Protein AF-A0A8S3IF62-F1 (afdb_monomer)

Radius of gyration: 18.54 Å; Cα contacts (8 Å, |Δi|>4): 171; chains: 1; bounding box: 51×31×46 Å

Nearest PDB structures (foldseek):
  4d18-assembly1_D  TM=9.614E-01  e=1.055E-12  Homo sapiens
  4d0p-assembly1_A  TM=9.594E-01  e=2.013E-12  Homo sapiens
  6r7n-assembly1_D  TM=8.873E-01  e=1.123E-09  Homo sapiens
  6r6h-assembly1_D  TM=9.129E-01  e=2.244E-09  Homo sapiens
  6t46-assembly2_G  TM=5.492E-01  e=4.270E-01  Bacillus subtilis subsp. natto

Sequence (180 aa):
VAVNKGLSPKDLIDKFKSILDEIIKDPKQPQTIDSFKKILDAVVDDKIILVASRQLLTDLCTSYLNRLTSEQAKEVALYALERIAARAISFEDQVGLYRNFLADIYENEENWREAAKVLCGAPLESAQKPLSPDYKLKTYLRIARLYLEDDDPVQAEVFINRASLLQNDTRDEQLQILYR

Structure (mmCIF, N/CA/C/O backbone):
data_AF-A0A8S3IF62-F1
#
_entry.id   AF-A0A8S3IF62-F1
#
loop_
_atom_site.group_PDB
_atom_site.id
_atom_site.type_symbol
_atom_site.label_atom_id
_atom_site.label_alt_id
_atom_site.label_comp_id
_atom_site.label_asym_id
_atom_site.label_entity_id
_atom_site.label_seq_id
_atom_site.pdbx_PDB_ins_code
_atom_site.Cartn_x
_atom_site.Cartn_y
_atom_site.Cartn_z
_atom_site.occupancy
_atom_site.B_iso_or_equiv
_atom_site.auth_seq_id
_atom_site.auth_comp_id
_atom_site.auth_asym_id
_atom_site.auth_atom_id
_atom_site.pdbx_PDB_model_num
ATOM 1 N N . VAL A 1 1 ? -32.484 3.082 23.770 1.00 34.75 1 VAL A N 1
ATOM 2 C CA . VAL A 1 1 ? -31.902 3.121 22.406 1.00 34.75 1 VAL A CA 1
ATOM 3 C C . VAL A 1 1 ? -31.596 4.573 22.071 1.00 34.75 1 VAL A C 1
ATOM 5 O O . VAL A 1 1 ? -32.466 5.284 21.596 1.00 34.75 1 VAL A O 1
ATOM 8 N N . ALA A 1 2 ? -30.418 5.060 22.463 1.00 35.94 2 ALA A N 1
ATOM 9 C CA . ALA A 1 2 ? -30.050 6.470 22.324 1.00 35.94 2 ALA A CA 1
ATOM 10 C C . ALA A 1 2 ? -28.537 6.586 22.099 1.00 35.94 2 ALA A C 1
ATOM 12 O O . ALA A 1 2 ? -27.776 6.840 23.024 1.00 35.94 2 ALA A O 1
ATOM 13 N N . VAL A 1 3 ? -28.105 6.358 20.860 1.00 41.31 3 VAL A N 1
ATOM 14 C CA . VAL A 1 3 ? -26.757 6.693 20.380 1.00 41.31 3 VAL A CA 1
ATOM 15 C C . VAL A 1 3 ? -26.947 7.389 19.037 1.00 41.31 3 VAL A C 1
ATOM 17 O O . VAL A 1 3 ? -26.730 6.794 17.996 1.00 41.31 3 VAL A O 1
ATOM 20 N N . ASN A 1 4 ? -27.521 8.594 19.050 1.00 42.44 4 ASN A N 1
ATOM 21 C CA . ASN A 1 4 ? -27.584 9.467 17.870 1.00 42.44 4 ASN A CA 1
ATOM 22 C C . ASN A 1 4 ? -27.867 10.924 18.280 1.00 42.44 4 ASN A C 1
ATOM 24 O O . ASN A 1 4 ? -28.801 11.570 17.813 1.00 42.44 4 ASN A O 1
ATOM 28 N N . LYS A 1 5 ? -27.038 11.455 19.185 1.00 44.97 5 LYS A N 1
ATOM 29 C CA . LYS A 1 5 ? -26.729 12.890 19.204 1.00 44.97 5 LYS A CA 1
ATOM 30 C C . LYS A 1 5 ? -25.295 13.022 18.713 1.00 44.97 5 LYS A C 1
ATOM 32 O O . LYS A 1 5 ? -24.402 12.418 19.298 1.00 44.97 5 LYS A O 1
ATOM 37 N N . GLY A 1 6 ? -25.142 13.717 17.587 1.00 55.97 6 GLY A N 1
ATOM 38 C CA . GLY A 1 6 ? -23.924 13.796 16.790 1.00 55.97 6 GLY A CA 1
ATOM 39 C C . GLY A 1 6 ? -22.708 14.191 17.614 1.00 55.97 6 GLY A C 1
ATOM 40 O O . GLY A 1 6 ? -22.571 15.342 18.015 1.00 55.97 6 GLY A O 1
ATOM 41 N N . LEU A 1 7 ? -21.827 13.218 17.834 1.00 61.06 7 LEU A N 1
ATOM 42 C CA . LEU A 1 7 ? -20.430 13.492 18.131 1.00 61.06 7 LEU A CA 1
ATOM 43 C C . LEU A 1 7 ? -19.872 14.291 16.957 1.00 61.06 7 LEU A C 1
ATOM 45 O O . LEU A 1 7 ? -20.157 13.968 15.797 1.00 61.06 7 LEU A O 1
ATOM 49 N N . SER A 1 8 ? -19.110 15.343 17.247 1.00 80.06 8 SER A N 1
ATOM 50 C CA . SER A 1 8 ? -18.430 16.050 16.172 1.00 80.06 8 SER A CA 1
ATOM 51 C C . SER A 1 8 ? -17.465 15.079 15.471 1.00 80.06 8 SER A C 1
ATOM 53 O O . SER A 1 8 ? -17.013 14.102 16.079 1.00 80.06 8 SER A O 1
ATOM 55 N N . PRO A 1 9 ? -17.107 15.330 14.201 1.00 77.62 9 PRO A N 1
ATOM 56 C CA . PRO A 1 9 ? -16.086 14.551 13.501 1.00 77.62 9 PRO A CA 1
ATOM 57 C C . PRO A 1 9 ? -14.818 14.350 14.328 1.00 77.62 9 PRO A C 1
ATOM 59 O O . PRO A 1 9 ? -14.234 13.273 14.326 1.00 77.62 9 PRO A O 1
ATOM 62 N N . LYS A 1 10 ? -14.434 15.394 15.067 1.00 84.50 10 LYS A N 1
ATOM 63 C CA . LYS A 1 10 ? -13.265 15.405 15.932 1.00 84.50 10 LYS A CA 1
ATOM 64 C C . LYS A 1 10 ? -13.433 14.462 17.125 1.00 84.50 10 LYS A C 1
ATOM 66 O O . LYS A 1 10 ? -12.582 13.606 17.317 1.00 84.50 10 LYS A O 1
ATOM 71 N N . ASP A 1 11 ? -14.552 14.541 17.847 1.00 86.12 11 ASP A N 1
ATOM 72 C CA . ASP A 1 11 ? -14.799 13.672 19.011 1.00 86.12 11 ASP A CA 1
ATOM 73 C C . ASP A 1 11 ? -14.867 12.192 18.614 1.00 86.12 11 ASP A C 1
ATOM 75 O O . ASP A 1 11 ? -14.431 11.311 19.356 1.00 86.12 11 ASP A O 1
ATOM 79 N N . LEU A 1 12 ? -15.416 11.910 17.428 1.00 83.81 12 LEU A N 1
ATOM 80 C CA . LEU A 1 12 ? -15.441 10.564 16.873 1.00 83.81 12 LEU A CA 1
ATOM 81 C C . LEU A 1 12 ? -14.018 10.064 16.607 1.00 83.81 12 LEU A C 1
ATOM 83 O O . LEU A 1 12 ? -13.669 8.972 17.053 1.00 83.81 12 LEU A O 1
ATOM 87 N N . ILE A 1 13 ? -13.200 10.872 15.922 1.00 87.19 13 ILE A N 1
ATOM 88 C CA . ILE A 1 13 ? -11.799 10.542 15.633 1.00 87.19 13 ILE A CA 1
ATOM 89 C C . ILE A 1 13 ? -11.025 10.296 16.931 1.00 87.19 13 ILE A C 1
ATOM 91 O O . ILE A 1 13 ? -10.357 9.270 17.053 1.00 87.19 13 ILE A O 1
ATOM 95 N N . ASP A 1 14 ? -11.156 11.187 17.912 1.00 90.00 14 ASP A N 1
ATOM 96 C CA . ASP A 1 14 ? -10.454 11.094 19.195 1.00 90.00 14 ASP A CA 1
ATOM 97 C C . ASP A 1 14 ? -10.857 9.826 19.963 1.00 90.00 14 ASP A C 1
ATOM 99 O O . ASP A 1 14 ? -10.006 9.121 20.512 1.00 90.00 14 ASP A O 1
ATOM 103 N N . LYS A 1 15 ? -12.145 9.461 19.930 1.00 88.94 15 LYS A N 1
ATOM 104 C CA . LYS A 1 15 ? -12.627 8.211 20.528 1.00 88.94 15 LYS A CA 1
ATOM 105 C C . LYS A 1 15 ? -12.037 6.978 19.841 1.00 88.94 15 LYS A C 1
ATOM 107 O O . LYS A 1 15 ? -11.614 6.053 20.531 1.00 88.94 15 LYS A O 1
ATOM 112 N N . PHE A 1 16 ? -11.998 6.947 18.508 1.00 88.62 16 PHE A N 1
ATOM 113 C CA . PHE A 1 16 ? -11.385 5.835 17.771 1.00 88.62 16 PHE A CA 1
ATOM 114 C C . PHE A 1 16 ? -9.890 5.712 18.070 1.00 88.62 16 PHE A C 1
ATOM 116 O O . PHE A 1 16 ? -9.418 4.603 18.312 1.00 88.62 16 PHE A O 1
ATOM 123 N N . LYS A 1 17 ? -9.166 6.836 18.121 1.00 88.88 17 LYS A N 1
ATOM 124 C CA . LYS A 1 17 ? -7.744 6.860 18.492 1.00 88.88 17 LYS A CA 1
ATOM 125 C C . LYS A 1 17 ? -7.509 6.297 19.886 1.00 88.88 17 LYS A C 1
ATOM 127 O O . LYS A 1 17 ? -6.676 5.413 20.036 1.00 88.88 17 LYS A O 1
ATOM 132 N N . SER A 1 18 ? -8.312 6.712 20.867 1.00 91.00 18 SER A N 1
ATOM 133 C CA . SER A 1 18 ? -8.227 6.178 22.231 1.00 91.00 18 SER A CA 1
ATOM 134 C C . SER A 1 18 ? -8.410 4.657 22.275 1.00 91.00 18 SER A C 1
ATOM 136 O O . SER A 1 18 ? -7.688 3.980 23.001 1.00 91.00 18 SER A O 1
ATOM 138 N N . ILE A 1 19 ? -9.350 4.108 21.495 1.00 89.81 19 ILE A N 1
ATOM 139 C CA . ILE A 1 19 ? -9.580 2.656 21.431 1.00 89.81 19 ILE A CA 1
ATOM 140 C C . ILE A 1 19 ? -8.391 1.950 20.756 1.00 89.81 19 ILE A C 1
ATOM 142 O O . ILE A 1 19 ? -7.933 0.919 21.242 1.00 89.81 19 ILE A O 1
ATOM 146 N N . LEU A 1 20 ? -7.861 2.503 19.660 1.00 88.06 20 LEU A N 1
ATOM 147 C CA . LEU A 1 20 ? -6.684 1.955 18.973 1.00 88.06 20 LEU A CA 1
ATOM 148 C C . LEU A 1 20 ? -5.442 1.965 19.873 1.00 88.06 20 LEU A C 1
ATOM 150 O O . LEU A 1 20 ? -4.697 0.985 19.915 1.00 88.06 20 LEU A O 1
ATOM 154 N N . ASP A 1 21 ? -5.247 3.037 20.641 1.00 90.19 21 ASP A N 1
ATOM 155 C CA . ASP A 1 21 ? -4.156 3.143 21.609 1.00 90.19 21 ASP A CA 1
ATOM 156 C C . ASP A 1 21 ? -4.272 2.106 22.727 1.00 90.19 21 ASP A C 1
ATOM 158 O O . ASP A 1 21 ? -3.254 1.586 23.182 1.00 90.19 21 ASP A O 1
ATOM 162 N N . GLU A 1 22 ? -5.489 1.772 23.163 1.00 88.38 22 GLU A N 1
ATOM 163 C CA . GLU A 1 22 ? -5.718 0.691 24.122 1.00 88.38 22 GLU A CA 1
ATOM 164 C C . GLU A 1 22 ? -5.410 -0.686 23.532 1.00 88.38 22 GLU A C 1
ATOM 166 O O . GLU A 1 22 ? -4.720 -1.472 24.181 1.00 88.38 22 GLU A O 1
ATOM 171 N N . ILE A 1 23 ? -5.844 -0.956 22.297 1.00 86.44 23 ILE A N 1
ATOM 172 C CA . ILE A 1 23 ? -5.610 -2.240 21.616 1.00 86.44 23 ILE A CA 1
ATOM 173 C C . ILE A 1 23 ? -4.109 -2.522 21.459 1.00 86.44 23 ILE A C 1
ATOM 175 O O . ILE A 1 23 ? -3.660 -3.648 21.654 1.00 86.44 23 ILE A O 1
ATOM 179 N N . ILE A 1 24 ? -3.304 -1.504 21.151 1.00 86.94 24 ILE A N 1
ATOM 180 C CA . ILE A 1 24 ? -1.874 -1.695 20.848 1.00 86.94 24 ILE A CA 1
ATOM 181 C C . ILE A 1 24 ? -1.003 -1.733 22.111 1.00 86.94 24 ILE A C 1
ATOM 183 O O . ILE A 1 24 ? 0.200 -1.974 22.025 1.00 86.94 24 ILE A O 1
ATOM 187 N N . LYS A 1 25 ? -1.568 -1.541 23.310 1.00 86.00 25 LYS A N 1
ATOM 188 C CA . LYS A 1 25 ? -0.808 -1.766 24.554 1.00 86.00 25 LYS A CA 1
ATOM 189 C C . LYS A 1 25 ? -0.356 -3.218 24.697 1.00 86.00 25 LYS A C 1
ATOM 191 O O . LYS A 1 25 ? 0.687 -3.453 25.300 1.00 86.00 25 LYS A O 1
ATOM 196 N N . ASP A 1 26 ? -1.102 -4.165 24.130 1.00 81.12 26 ASP A N 1
ATOM 197 C CA . ASP A 1 26 ? -0.741 -5.582 24.135 1.00 81.12 26 ASP A CA 1
ATOM 198 C C . ASP A 1 26 ? -1.018 -6.242 22.766 1.00 81.12 26 ASP A C 1
ATOM 200 O O . ASP A 1 26 ? -1.989 -6.981 22.587 1.00 81.12 26 ASP A O 1
ATOM 204 N N . PRO A 1 27 ? -0.160 -5.984 21.761 1.00 73.69 27 PRO A N 1
ATOM 205 C CA . PRO A 1 27 ? -0.401 -6.396 20.378 1.00 73.69 27 PRO A CA 1
ATOM 206 C C . PRO A 1 27 ? -0.293 -7.914 20.168 1.00 73.69 27 PRO A C 1
ATOM 208 O O . PRO A 1 27 ? -0.700 -8.418 19.122 1.00 73.69 27 PRO A O 1
ATOM 211 N N . LYS A 1 28 ? 0.228 -8.663 21.151 1.00 74.12 28 LYS A N 1
ATOM 212 C CA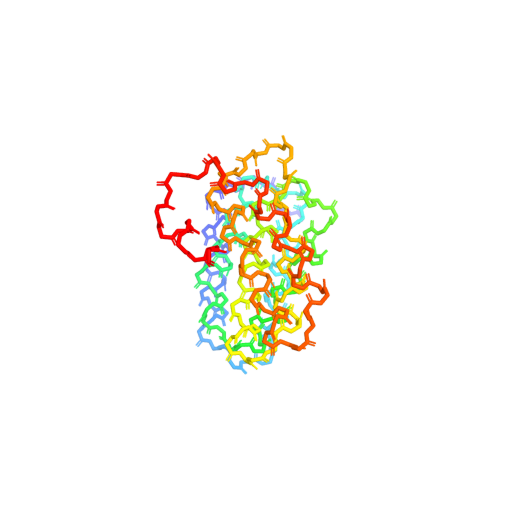 . LYS A 1 28 ? 0.373 -10.127 21.089 1.00 74.12 28 LYS A CA 1
ATOM 213 C C . LYS A 1 28 ? -0.900 -10.873 21.485 1.00 74.12 28 LYS A C 1
ATOM 215 O O . LYS A 1 28 ? -0.945 -12.097 21.375 1.00 74.12 28 LYS A O 1
ATOM 220 N N . GLN A 1 29 ? -1.925 -10.160 21.945 1.00 79.06 29 GLN A N 1
ATOM 221 C CA . GLN A 1 29 ? -3.206 -10.769 22.260 1.00 79.06 29 GLN A CA 1
ATOM 222 C C . GLN A 1 29 ? -3.884 -11.319 20.990 1.00 79.06 29 GLN A C 1
ATOM 224 O O . GLN A 1 29 ? -3.946 -10.611 19.982 1.00 79.06 29 GLN A O 1
ATOM 229 N N . PRO A 1 30 ? -4.449 -12.543 21.023 1.00 73.88 30 PRO A N 1
ATOM 230 C CA . PRO A 1 30 ? -5.136 -13.132 19.869 1.00 73.88 30 PRO A CA 1
ATOM 231 C C . PRO A 1 30 ? -6.268 -12.250 19.318 1.00 73.88 30 PRO A C 1
ATOM 233 O O . PRO A 1 30 ? -6.475 -12.168 18.112 1.00 73.88 30 PRO A O 1
ATOM 236 N N . GLN A 1 31 ? -6.967 -11.531 20.199 1.00 84.12 31 GLN A N 1
ATOM 237 C CA . GLN A 1 31 ? -8.087 -10.649 19.863 1.00 84.12 31 GLN A CA 1
ATOM 238 C C . GLN A 1 31 ? -7.691 -9.317 19.209 1.00 84.12 31 GLN A C 1
ATOM 240 O O . GLN A 1 31 ? -8.576 -8.550 18.817 1.00 84.12 31 GLN A O 1
ATOM 245 N N . THR A 1 32 ? -6.395 -8.999 19.119 1.00 86.81 32 THR A N 1
ATOM 246 C CA . THR A 1 32 ? -5.923 -7.719 18.572 1.00 86.81 32 THR A CA 1
ATOM 247 C C . THR A 1 32 ? -6.411 -7.541 17.139 1.00 86.81 32 THR A C 1
ATOM 249 O O . THR A 1 32 ? -7.060 -6.542 16.835 1.00 86.81 32 THR A O 1
ATOM 252 N N . ILE A 1 33 ? -6.199 -8.543 16.281 1.00 90.56 33 ILE A N 1
ATOM 253 C CA . ILE A 1 33 ? -6.589 -8.492 14.865 1.00 90.56 33 ILE A CA 1
ATOM 254 C C . ILE A 1 33 ? -8.108 -8.337 14.724 1.00 90.56 33 ILE A C 1
ATOM 256 O O . ILE A 1 33 ? -8.573 -7.456 14.003 1.00 90.56 33 ILE A O 1
ATOM 260 N N . ASP A 1 34 ? -8.890 -9.123 15.467 1.00 91.38 34 ASP A N 1
ATOM 261 C CA . ASP A 1 34 ? -10.355 -9.026 15.460 1.00 91.38 34 ASP A CA 1
ATOM 262 C C . ASP A 1 34 ? -10.850 -7.643 15.894 1.00 91.38 34 ASP A C 1
ATOM 264 O O . ASP A 1 34 ? -11.852 -7.138 15.382 1.00 91.38 34 ASP A O 1
ATOM 268 N N . SER A 1 35 ? -10.147 -7.007 16.831 1.00 91.19 35 SER A N 1
ATOM 269 C CA . SER A 1 35 ? -10.471 -5.656 17.292 1.00 91.19 35 SER A CA 1
ATOM 270 C C . SER A 1 35 ? -10.188 -4.617 16.205 1.00 91.19 35 SER A C 1
ATOM 272 O O . SER A 1 35 ? -11.031 -3.754 15.957 1.00 91.19 35 SER A O 1
ATOM 274 N N . PHE A 1 36 ? -9.066 -4.743 15.488 1.00 92.19 36 PHE A N 1
ATOM 275 C CA . PHE A 1 36 ? -8.776 -3.918 14.311 1.00 92.19 36 PHE A CA 1
ATOM 276 C C . PHE A 1 36 ? -9.814 -4.108 13.201 1.00 92.19 36 PHE A C 1
ATOM 278 O O . PHE A 1 36 ? -10.300 -3.118 12.654 1.00 92.19 36 PHE A O 1
ATOM 285 N N . LYS A 1 37 ? -10.209 -5.352 12.901 1.00 93.56 37 LYS A N 1
ATOM 286 C CA . LYS A 1 37 ? -11.242 -5.652 11.895 1.00 93.56 37 LYS A CA 1
ATOM 287 C C . LYS A 1 37 ? -12.585 -5.011 12.250 1.00 93.56 37 LYS A C 1
ATOM 289 O O . LYS A 1 37 ? -13.170 -4.324 11.418 1.00 93.56 37 LYS A O 1
ATOM 294 N N . LYS A 1 38 ? -13.021 -5.118 13.512 1.00 92.62 38 LYS A N 1
ATOM 295 C CA . LYS A 1 38 ? -14.242 -4.447 14.004 1.00 92.62 38 LYS A CA 1
ATOM 296 C C . LYS A 1 38 ? -14.167 -2.925 13.883 1.00 92.62 38 LYS A C 1
ATOM 298 O O . LYS A 1 38 ? -15.170 -2.287 13.569 1.00 92.62 38 LYS A O 1
ATOM 303 N N . ILE A 1 39 ? -12.998 -2.336 14.140 1.00 91.31 39 ILE A N 1
ATOM 304 C CA . ILE A 1 39 ? -12.793 -0.895 13.953 1.00 91.31 39 ILE A CA 1
ATOM 305 C C . ILE A 1 39 ? -12.888 -0.536 12.476 1.00 91.31 39 ILE A C 1
ATOM 307 O O . ILE A 1 39 ? -13.592 0.413 12.148 1.00 91.31 39 ILE A O 1
ATOM 311 N N . LEU A 1 40 ? -12.243 -1.295 11.590 1.00 93.38 40 LEU A N 1
ATOM 312 C CA . LEU A 1 40 ? -12.333 -1.078 10.148 1.00 93.38 40 LEU A CA 1
ATOM 313 C C . LEU A 1 40 ? -13.784 -1.138 9.667 1.00 93.38 40 LEU A C 1
ATOM 315 O O . LEU A 1 40 ? -14.210 -0.228 8.961 1.00 93.38 40 LEU A O 1
ATOM 319 N N . ASP A 1 41 ? -14.563 -2.123 10.120 1.00 93.06 41 ASP A N 1
ATOM 320 C CA . ASP A 1 41 ? -15.991 -2.231 9.802 1.00 93.06 41 ASP A CA 1
ATOM 321 C C . ASP A 1 41 ? -16.792 -1.011 10.248 1.00 93.06 41 ASP A C 1
ATOM 323 O O . ASP A 1 41 ? -17.639 -0.526 9.500 1.00 93.06 41 ASP A O 1
ATOM 327 N N . ALA A 1 42 ? -16.506 -0.494 11.444 1.00 91.12 42 ALA A N 1
ATOM 328 C CA . ALA A 1 42 ? -17.139 0.720 11.933 1.00 91.12 42 ALA A CA 1
ATOM 329 C C . ALA A 1 42 ? -16.716 1.948 11.112 1.00 91.12 42 ALA A C 1
ATOM 331 O O . ALA A 1 42 ? -17.569 2.759 10.772 1.00 91.12 42 ALA A O 1
ATOM 332 N N . VAL A 1 43 ? -15.426 2.073 10.775 1.00 89.81 43 VAL A N 1
ATOM 333 C CA . VAL A 1 43 ? -14.848 3.205 10.029 1.00 89.81 43 VAL A CA 1
ATOM 334 C C . VAL A 1 43 ? -15.383 3.294 8.600 1.00 89.81 43 VAL A C 1
ATOM 336 O O . VAL A 1 43 ? -15.561 4.401 8.097 1.00 89.81 43 VAL A O 1
ATOM 339 N N . VAL A 1 44 ? -15.648 2.159 7.946 1.00 88.69 44 VAL A N 1
ATOM 340 C CA . VAL A 1 44 ? -16.192 2.142 6.578 1.00 88.69 44 VAL A CA 1
ATOM 341 C C . VAL A 1 44 ? -17.723 2.191 6.518 1.00 88.69 44 VAL A C 1
ATOM 343 O O . VAL A 1 44 ? -18.270 2.290 5.420 1.00 88.69 44 VAL A O 1
ATOM 346 N N . ASP A 1 45 ? -18.422 2.123 7.658 1.00 88.75 45 ASP A N 1
ATOM 347 C CA . ASP A 1 45 ? -19.885 2.231 7.712 1.00 88.75 45 ASP A CA 1
ATOM 348 C C . ASP A 1 45 ? -20.327 3.611 7.191 1.00 88.75 45 ASP A C 1
ATOM 350 O O . ASP A 1 45 ? -19.816 4.655 7.602 1.00 88.75 45 ASP A O 1
ATOM 354 N N . ASP A 1 46 ? -21.312 3.623 6.290 1.00 81.38 46 ASP A N 1
ATOM 355 C CA . ASP A 1 46 ? -21.824 4.835 5.638 1.00 81.38 46 ASP A CA 1
ATOM 356 C C . ASP A 1 46 ? -22.431 5.859 6.615 1.00 81.38 46 ASP A C 1
ATOM 358 O O . ASP A 1 46 ? -22.636 7.020 6.253 1.00 81.38 46 ASP A O 1
ATOM 362 N N . LYS A 1 47 ? -22.696 5.463 7.867 1.00 84.88 47 LYS A N 1
ATOM 363 C CA . LYS A 1 47 ? -23.100 6.373 8.950 1.00 84.88 47 LYS A CA 1
ATOM 364 C C . LYS A 1 47 ? -21.974 7.311 9.379 1.00 84.88 47 LYS A C 1
ATOM 366 O O . LYS A 1 47 ? -22.263 8.365 9.949 1.00 84.88 47 LYS A O 1
ATOM 371 N N . ILE A 1 48 ? -20.711 6.945 9.157 1.00 86.06 48 ILE A N 1
ATOM 372 C CA . ILE A 1 48 ? -19.575 7.815 9.454 1.00 86.06 48 ILE A CA 1
ATOM 373 C C . ILE A 1 48 ? -19.338 8.749 8.272 1.00 86.06 48 ILE A C 1
ATOM 375 O O . ILE A 1 48 ? -19.257 8.348 7.111 1.00 86.06 48 ILE A O 1
ATOM 379 N N . ILE A 1 49 ? -19.193 10.040 8.571 1.00 89.69 49 ILE A N 1
ATOM 380 C CA . ILE A 1 49 ? -18.897 11.030 7.541 1.00 89.69 49 ILE A CA 1
ATOM 381 C C . ILE A 1 49 ? -17.560 10.726 6.844 1.00 89.69 49 ILE A C 1
ATOM 383 O O . ILE A 1 49 ? -16.568 10.327 7.464 1.00 89.69 49 ILE A O 1
ATOM 387 N N . LEU A 1 50 ? -17.514 10.963 5.534 1.00 90.25 50 LEU A N 1
ATOM 388 C CA . LEU A 1 50 ? -16.387 10.557 4.692 1.00 90.25 50 LEU A CA 1
ATOM 389 C C . LEU A 1 50 ? -15.047 11.157 5.143 1.00 90.25 50 LEU A C 1
ATOM 391 O O . LEU A 1 50 ? -14.031 10.470 5.128 1.00 90.25 50 LEU A O 1
ATOM 395 N N . VAL A 1 51 ? -15.042 12.419 5.581 1.00 90.94 51 VAL A N 1
ATOM 396 C CA . VAL A 1 51 ? -13.819 13.106 6.030 1.00 90.94 51 VAL A CA 1
ATOM 397 C C . VAL A 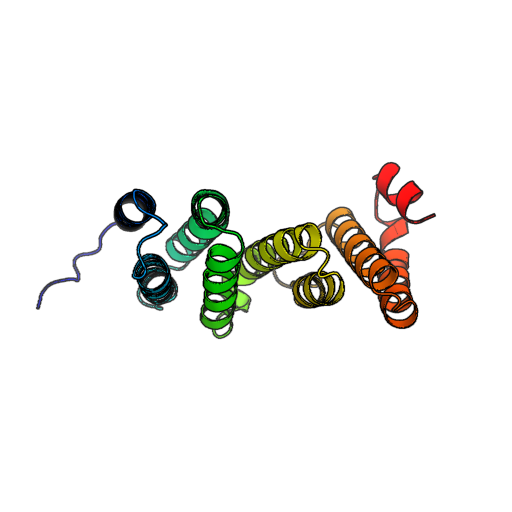1 51 ? -13.206 12.415 7.250 1.00 90.94 51 VAL A C 1
ATOM 399 O O . VAL A 1 51 ? -12.002 12.170 7.265 1.00 90.94 51 VAL A O 1
ATOM 402 N N . ALA A 1 52 ? -14.024 12.044 8.241 1.00 90.94 52 ALA A N 1
ATOM 403 C CA . ALA A 1 52 ? -13.538 11.320 9.414 1.00 90.94 52 ALA A CA 1
ATOM 404 C C . ALA A 1 52 ? -13.067 9.909 9.040 1.00 90.94 52 ALA A C 1
ATOM 406 O O . ALA A 1 52 ? -12.008 9.483 9.488 1.00 90.94 52 ALA A O 1
ATOM 407 N N . SER A 1 53 ? -13.807 9.225 8.162 1.00 93.38 53 SER A N 1
ATOM 408 C CA . SER A 1 53 ? -13.447 7.886 7.677 1.00 93.38 53 SER A CA 1
ATOM 409 C C . SER A 1 53 ? -12.077 7.884 6.992 1.00 93.38 53 SER A C 1
ATOM 411 O O . SER A 1 53 ? -11.217 7.071 7.319 1.00 93.38 53 SER A O 1
ATOM 413 N N . ARG A 1 54 ? -11.833 8.845 6.087 1.00 94.75 54 ARG A N 1
ATOM 414 C CA . ARG A 1 54 ? -10.543 9.010 5.400 1.00 94.75 54 ARG A CA 1
ATOM 415 C C . ARG A 1 54 ? -9.401 9.259 6.383 1.00 94.75 54 ARG A C 1
ATOM 417 O O . ARG A 1 54 ? -8.371 8.604 6.268 1.00 94.75 54 ARG A O 1
ATOM 424 N N . GLN A 1 55 ? -9.589 10.162 7.351 1.00 94.25 55 GLN A N 1
ATOM 425 C CA . GLN A 1 55 ? -8.566 10.446 8.363 1.00 94.25 55 GLN A CA 1
ATOM 426 C C . GLN A 1 55 ? -8.252 9.207 9.206 1.00 94.25 55 GLN A C 1
ATOM 428 O O . GLN A 1 55 ? -7.086 8.881 9.399 1.00 94.25 55 GLN A O 1
ATOM 433 N N . LEU A 1 56 ? -9.279 8.489 9.665 1.00 94.06 56 LEU A N 1
ATOM 434 C CA . LEU A 1 56 ? -9.111 7.295 10.490 1.00 94.06 56 LEU A CA 1
ATOM 435 C C . LEU A 1 56 ? -8.406 6.165 9.742 1.00 94.06 56 LEU A C 1
ATOM 437 O O . LEU A 1 56 ? -7.503 5.551 10.299 1.00 94.06 56 LEU A O 1
ATOM 441 N N . LEU A 1 57 ? -8.763 5.920 8.480 1.00 95.69 57 LEU A N 1
ATOM 442 C CA . LEU A 1 57 ? -8.082 4.929 7.644 1.00 95.69 57 LEU A CA 1
ATOM 443 C C . LEU A 1 57 ? -6.611 5.293 7.407 1.00 95.69 57 LEU A C 1
ATOM 445 O O . LEU A 1 57 ? -5.757 4.407 7.453 1.00 95.69 57 LEU A O 1
ATOM 449 N N . THR A 1 58 ? -6.313 6.576 7.180 1.00 96.25 58 THR A N 1
ATOM 450 C CA . THR A 1 58 ? -4.936 7.070 7.041 1.00 96.25 58 THR A CA 1
ATOM 451 C C . THR A 1 58 ? -4.143 6.897 8.337 1.00 96.25 58 THR A C 1
ATOM 453 O O . THR A 1 58 ? -3.019 6.391 8.308 1.00 96.25 58 THR A O 1
ATOM 456 N N . ASP A 1 59 ? -4.724 7.271 9.478 1.00 94.00 59 ASP A N 1
ATOM 457 C CA . ASP A 1 59 ? -4.076 7.152 10.786 1.00 94.00 59 ASP A CA 1
ATOM 458 C C . ASP A 1 59 ? -3.835 5.677 11.141 1.00 94.00 59 ASP A C 1
ATOM 460 O O . ASP A 1 59 ? -2.738 5.327 11.573 1.00 94.00 59 ASP A O 1
ATOM 464 N N . LEU A 1 60 ? -4.815 4.799 10.879 1.00 94.75 60 LEU A N 1
ATOM 465 C CA . LEU A 1 60 ? -4.700 3.345 11.046 1.00 94.75 60 LEU A CA 1
ATOM 466 C C . LEU A 1 60 ? -3.479 2.805 10.302 1.00 94.75 60 LEU A C 1
ATOM 468 O O . LEU A 1 60 ? -2.619 2.174 10.917 1.00 94.75 60 LEU A O 1
ATOM 472 N N . CYS A 1 61 ? -3.350 3.122 9.014 1.00 96.25 61 CYS A N 1
ATOM 473 C CA . CYS A 1 61 ? -2.237 2.637 8.206 1.00 96.25 61 CYS A CA 1
ATOM 474 C C . CYS A 1 61 ? -0.881 3.197 8.661 1.00 96.25 61 CYS A C 1
ATOM 476 O O . CYS A 1 61 ? 0.079 2.448 8.816 1.00 96.25 61 CYS A O 1
ATOM 478 N N . THR A 1 62 ? -0.788 4.511 8.873 1.00 94.38 62 THR A N 1
ATOM 479 C CA . THR A 1 62 ? 0.504 5.189 9.090 1.00 94.38 62 THR A CA 1
ATOM 480 C C . THR A 1 62 ? 1.020 5.070 10.522 1.00 94.38 62 THR A C 1
ATOM 482 O O . THR A 1 62 ? 2.224 4.922 10.734 1.00 94.38 62 THR A O 1
ATOM 485 N N . SER A 1 63 ? 0.122 5.123 11.508 1.00 92.19 63 SER A N 1
ATOM 486 C CA . SER A 1 63 ? 0.480 5.274 12.925 1.00 92.19 63 SER A CA 1
ATOM 487 C C . SER A 1 63 ? 0.319 3.986 13.730 1.00 92.19 63 SER A C 1
ATOM 489 O O . SER A 1 63 ? 0.943 3.835 14.782 1.00 92.19 63 SER A O 1
ATOM 491 N N . TYR A 1 64 ? -0.512 3.054 13.256 1.00 92.94 64 TYR A N 1
ATOM 492 C CA . TYR A 1 64 ? -0.909 1.891 14.044 1.00 92.94 64 TYR A CA 1
ATOM 493 C C . TYR A 1 64 ? -0.433 0.562 13.451 1.00 92.94 64 TYR A C 1
ATOM 495 O O . TYR A 1 64 ? 0.101 -0.253 14.202 1.00 92.94 64 TYR A O 1
ATOM 503 N N . LEU A 1 65 ? -0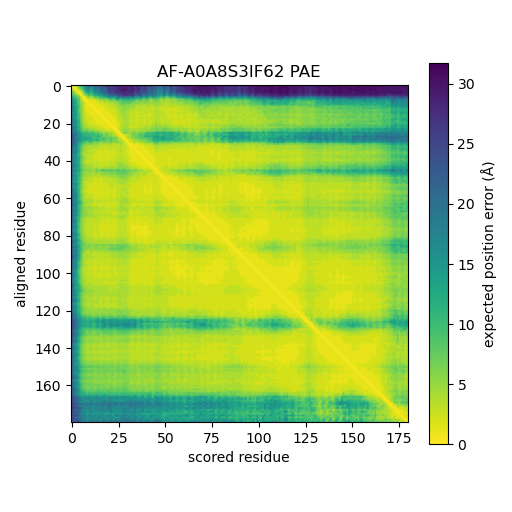.520 0.351 12.132 1.00 93.50 65 LEU A N 1
ATOM 504 C CA . LEU A 1 65 ? -0.067 -0.914 11.526 1.00 93.50 65 LEU A CA 1
ATOM 505 C C . LEU A 1 65 ? 1.436 -1.168 11.695 1.00 93.50 65 LEU A C 1
ATOM 507 O O . LEU A 1 65 ? 1.828 -2.300 11.952 1.00 93.50 65 LEU A O 1
ATOM 511 N N . ASN A 1 66 ? 2.266 -0.119 11.664 1.00 90.75 66 ASN A N 1
ATOM 512 C CA . ASN A 1 66 ? 3.712 -0.212 11.921 1.00 90.75 66 ASN A CA 1
ATOM 513 C C . ASN A 1 66 ? 4.071 -0.701 13.339 1.00 90.75 66 ASN A C 1
ATOM 515 O O . ASN A 1 66 ? 5.230 -0.998 13.617 1.00 90.75 66 ASN A O 1
ATOM 519 N N . ARG A 1 67 ? 3.100 -0.744 14.261 1.00 91.19 67 ARG A N 1
ATOM 520 C CA . ARG A 1 67 ? 3.283 -1.221 15.642 1.00 91.19 67 ARG A CA 1
ATOM 521 C C . ARG A 1 67 ? 2.900 -2.696 15.809 1.00 91.19 67 ARG A C 1
ATOM 523 O O . ARG A 1 67 ? 3.059 -3.236 16.903 1.00 91.19 67 ARG A O 1
ATOM 530 N N . LEU A 1 68 ? 2.368 -3.324 14.761 1.00 91.12 68 LEU A N 1
ATOM 531 C CA . LEU A 1 68 ? 2.036 -4.745 14.713 1.00 91.12 68 LEU A CA 1
ATOM 532 C C . LEU A 1 68 ? 3.198 -5.543 14.107 1.00 91.12 68 LEU A C 1
ATOM 534 O O . LEU A 1 68 ? 4.116 -4.983 13.512 1.00 91.12 68 LEU A O 1
ATOM 538 N N . THR A 1 69 ? 3.158 -6.866 14.249 1.00 92.75 69 THR A N 1
ATOM 539 C CA . THR A 1 69 ? 4.060 -7.744 13.483 1.00 92.75 69 THR A CA 1
ATOM 540 C C . THR A 1 69 ? 3.709 -7.709 11.991 1.00 92.75 69 THR A C 1
ATOM 542 O O . THR A 1 69 ? 2.558 -7.441 11.646 1.00 92.75 69 THR A O 1
ATOM 545 N N . SER A 1 70 ? 4.661 -8.018 11.101 1.00 93.44 70 SER A N 1
ATOM 546 C CA . SER A 1 70 ? 4.431 -8.020 9.643 1.00 93.44 70 SER A CA 1
ATOM 547 C C . SER A 1 70 ? 3.232 -8.878 9.224 1.00 93.44 70 SER A C 1
ATOM 549 O O . SER A 1 70 ? 2.447 -8.471 8.372 1.00 93.44 70 SER A O 1
ATOM 551 N N . GLU A 1 71 ? 3.042 -10.039 9.858 1.00 93.12 71 GLU A N 1
ATOM 552 C CA . GLU A 1 71 ? 1.910 -10.937 9.603 1.00 93.12 71 GLU A CA 1
ATOM 553 C C . GLU A 1 71 ? 0.569 -10.291 9.983 1.00 93.12 71 GLU A C 1
ATOM 555 O O . GLU A 1 71 ? -0.330 -10.181 9.148 1.00 93.12 71 GLU A O 1
ATOM 560 N N . GLN A 1 72 ? 0.465 -9.767 11.207 1.00 93.56 72 GLN A N 1
ATOM 561 C CA . GLN A 1 72 ? -0.737 -9.077 11.685 1.00 93.56 72 GLN A CA 1
ATOM 562 C C . GLN A 1 72 ? -1.041 -7.820 10.860 1.00 93.56 72 GLN A C 1
ATOM 564 O O . GLN A 1 72 ? -2.193 -7.558 10.516 1.00 93.56 72 GLN A O 1
ATOM 569 N N . ALA A 1 73 ? -0.012 -7.033 10.539 1.00 95.50 73 ALA A N 1
ATOM 570 C CA . ALA A 1 73 ? -0.148 -5.808 9.765 1.00 95.50 73 ALA A CA 1
ATOM 571 C C . ALA A 1 73 ? -0.663 -6.097 8.349 1.00 95.50 73 ALA A C 1
ATOM 573 O O . ALA A 1 73 ? -1.572 -5.403 7.885 1.00 95.5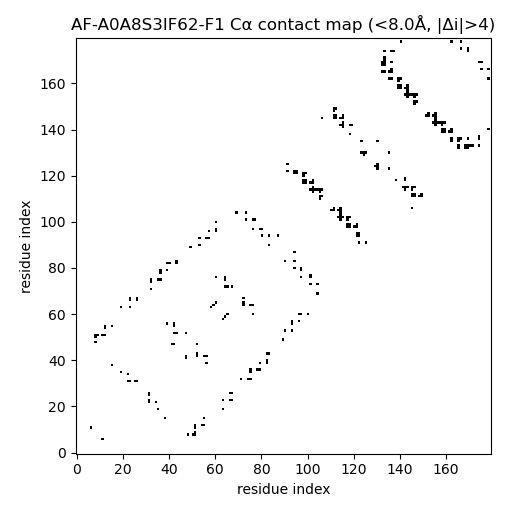0 73 ALA A O 1
ATOM 574 N N . LYS A 1 74 ? -0.147 -7.149 7.692 1.00 96.62 74 LYS A N 1
ATOM 575 C CA . LYS A 1 74 ? -0.662 -7.623 6.399 1.00 96.62 74 LYS A CA 1
ATOM 576 C C . LYS A 1 74 ? -2.121 -8.037 6.491 1.00 96.62 74 LYS A C 1
ATOM 578 O O . LYS A 1 74 ? -2.918 -7.591 5.672 1.00 96.62 74 LYS A O 1
ATOM 583 N N . GLU A 1 75 ? -2.482 -8.848 7.484 1.00 96.31 75 GLU A N 1
ATOM 584 C CA . GLU A 1 75 ? -3.856 -9.335 7.631 1.00 96.31 75 GLU A CA 1
ATOM 585 C C . GLU A 1 75 ? -4.854 -8.179 7.805 1.00 96.31 75 GLU A C 1
ATOM 587 O O . GLU A 1 75 ? -5.884 -8.127 7.128 1.00 96.31 75 GLU A O 1
ATOM 592 N N . VAL A 1 76 ? -4.527 -7.205 8.661 1.00 96.19 76 VAL A N 1
ATOM 593 C CA . VAL A 1 76 ? -5.375 -6.024 8.875 1.00 96.19 76 VAL A CA 1
ATOM 594 C C . VAL A 1 76 ? -5.432 -5.141 7.623 1.00 96.19 76 VAL A C 1
ATOM 596 O O . VAL A 1 76 ? -6.509 -4.656 7.271 1.00 96.19 76 VAL A O 1
ATOM 599 N N . ALA A 1 77 ? -4.311 -4.938 6.925 1.00 97.38 77 ALA A N 1
ATOM 600 C CA . ALA A 1 77 ? -4.272 -4.118 5.715 1.00 97.38 77 ALA A CA 1
ATOM 601 C C . ALA A 1 77 ? -5.041 -4.745 4.539 1.00 97.38 77 ALA A C 1
ATOM 603 O O . ALA A 1 77 ? -5.748 -4.033 3.824 1.00 97.38 77 ALA A O 1
ATOM 604 N N . LEU A 1 78 ? -4.947 -6.066 4.357 1.00 97.25 78 LEU A N 1
ATOM 605 C CA . LEU A 1 78 ? -5.732 -6.801 3.361 1.00 97.25 78 LEU A CA 1
ATOM 606 C C . LEU A 1 78 ? -7.228 -6.695 3.665 1.00 97.25 78 LEU A C 1
ATOM 608 O O . LEU A 1 78 ? -8.003 -6.327 2.782 1.00 97.25 78 LEU A O 1
ATOM 612 N N . TYR A 1 79 ? -7.619 -6.898 4.928 1.00 97.25 79 TYR A N 1
ATOM 613 C CA . TYR A 1 79 ? -9.008 -6.718 5.349 1.00 97.25 79 TYR A CA 1
ATOM 614 C C . TYR A 1 79 ? -9.501 -5.288 5.085 1.00 97.25 79 TYR A C 1
ATOM 616 O O . TYR A 1 79 ? -10.593 -5.090 4.559 1.00 97.25 79 TYR A O 1
ATOM 624 N N . ALA A 1 80 ? -8.690 -4.268 5.381 1.00 96.69 80 ALA A N 1
ATOM 625 C CA . ALA A 1 80 ? -9.047 -2.883 5.086 1.00 96.69 80 ALA A CA 1
ATOM 626 C C . ALA A 1 80 ? -9.324 -2.665 3.589 1.00 96.69 80 ALA A C 1
ATOM 628 O O . ALA A 1 80 ? -10.335 -2.051 3.243 1.00 96.69 80 ALA A O 1
ATOM 629 N N . LEU A 1 81 ? -8.481 -3.200 2.697 1.00 96.75 81 LEU A N 1
ATOM 630 C CA . LEU A 1 81 ? -8.699 -3.112 1.249 1.00 96.75 81 LEU A CA 1
ATOM 631 C C . LEU A 1 81 ? -10.004 -3.790 0.812 1.00 96.75 81 LEU A C 1
ATOM 633 O O . LEU A 1 81 ? -10.731 -3.220 -0.004 1.00 96.75 81 LEU A O 1
ATOM 637 N N . GLU A 1 82 ? -10.338 -4.953 1.376 1.00 95.94 82 GLU A N 1
ATOM 638 C CA . GLU A 1 82 ? -11.611 -5.640 1.112 1.00 95.94 82 GLU A CA 1
ATOM 639 C C . GLU A 1 82 ? -12.816 -4.796 1.541 1.00 95.94 82 GLU A C 1
ATOM 641 O O . GLU A 1 82 ? -13.788 -4.657 0.795 1.00 95.94 82 GLU A O 1
ATOM 646 N N . ARG A 1 83 ? -12.748 -4.182 2.727 1.00 94.25 83 ARG A N 1
ATOM 647 C CA . ARG A 1 83 ? -13.829 -3.339 3.258 1.00 94.25 83 ARG A CA 1
ATOM 648 C C . ARG A 1 83 ? -13.993 -2.036 2.479 1.00 94.25 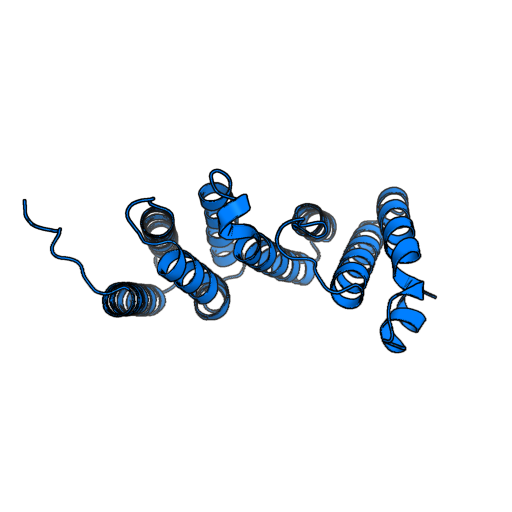83 ARG A C 1
ATOM 650 O O . ARG A 1 83 ? -15.119 -1.588 2.266 1.00 94.25 83 ARG A O 1
ATOM 657 N N . ILE A 1 84 ? -12.893 -1.455 2.010 1.00 93.75 84 ILE A N 1
ATOM 658 C CA . ILE A 1 84 ? -12.894 -0.218 1.220 1.00 93.75 84 ILE A CA 1
ATOM 659 C C . ILE A 1 84 ? -13.373 -0.461 -0.222 1.00 93.75 84 ILE A C 1
ATOM 661 O O . ILE A 1 84 ? -13.923 0.456 -0.835 1.00 93.75 84 ILE A O 1
ATOM 665 N N . ALA A 1 85 ? -13.220 -1.676 -0.763 1.00 90.19 85 ALA A N 1
ATOM 666 C CA . ALA A 1 85 ? -13.471 -1.992 -2.174 1.00 90.19 85 ALA A CA 1
ATOM 667 C C . ALA A 1 85 ? -14.853 -1.541 -2.684 1.00 90.19 85 ALA A C 1
ATOM 669 O O . ALA A 1 85 ? -14.948 -0.967 -3.769 1.00 90.19 85 ALA A O 1
ATOM 670 N N . ALA A 1 86 ? -15.913 -1.710 -1.882 1.00 88.56 86 ALA A N 1
ATOM 671 C CA . ALA A 1 86 ? -17.279 -1.305 -2.244 1.00 88.56 86 ALA A CA 1
ATOM 672 C C . ALA A 1 86 ? -17.423 0.206 -2.509 1.00 88.56 86 ALA A C 1
ATOM 674 O O . ALA A 1 86 ? -18.313 0.639 -3.239 1.00 88.56 86 ALA A O 1
ATOM 675 N N . ARG A 1 87 ? -16.535 1.014 -1.922 1.00 89.62 87 ARG A N 1
ATOM 676 C CA . ARG A 1 87 ? -16.498 2.475 -2.041 1.00 89.62 87 ARG A CA 1
ATOM 677 C C . ARG A 1 87 ? -15.123 2.957 -2.505 1.00 89.62 87 ARG A C 1
ATOM 679 O O . ARG A 1 87 ? -14.739 4.076 -2.174 1.00 89.62 87 ARG A O 1
ATOM 686 N N . ALA A 1 88 ? -14.398 2.154 -3.290 1.00 86.25 88 ALA A N 1
ATOM 687 C CA . ALA A 1 88 ? -13.008 2.425 -3.671 1.00 86.25 88 ALA A CA 1
ATOM 688 C C . ALA A 1 88 ? -12.803 3.832 -4.259 1.00 86.25 88 ALA A C 1
ATOM 690 O O . ALA A 1 88 ? -11.856 4.515 -3.886 1.00 86.25 88 ALA A O 1
ATOM 691 N N . ILE A 1 89 ? -13.750 4.315 -5.070 1.00 88.81 89 ILE A N 1
ATOM 692 C CA . ILE A 1 89 ? -13.739 5.672 -5.644 1.00 88.81 89 ILE A CA 1
ATOM 693 C C . ILE A 1 89 ? -13.730 6.759 -4.549 1.00 88.81 89 ILE A C 1
ATOM 695 O O . ILE A 1 89 ? -13.063 7.780 -4.663 1.00 88.81 89 ILE A O 1
ATOM 699 N N . SER A 1 90 ? -14.452 6.553 -3.443 1.00 90.88 90 SER A N 1
ATOM 700 C CA . SER A 1 90 ? -14.472 7.501 -2.317 1.00 90.88 90 SER A CA 1
ATOM 701 C C . SER A 1 90 ? -13.186 7.477 -1.487 1.00 90.88 90 SER A C 1
ATOM 703 O O . SER A 1 90 ? -12.960 8.399 -0.699 1.00 90.88 90 SER A O 1
ATOM 705 N N . PHE A 1 91 ? -12.355 6.451 -1.646 1.00 93.06 91 PHE A N 1
ATOM 706 C CA . PHE A 1 91 ? -11.210 6.152 -0.791 1.00 93.06 91 PHE A CA 1
ATOM 707 C C . PHE A 1 91 ? -9.931 5.895 -1.602 1.00 93.06 91 PHE A C 1
ATOM 709 O O . PHE A 1 91 ? -9.048 5.191 -1.126 1.00 93.06 91 PHE A O 1
ATOM 716 N N . GLU A 1 92 ? -9.805 6.442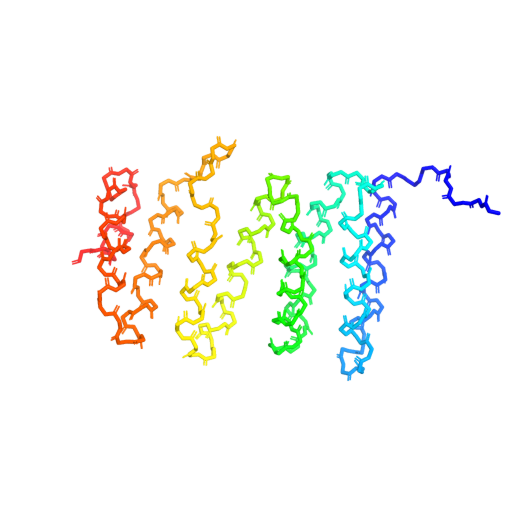 -2.815 1.00 92.69 92 GLU A N 1
ATOM 717 C CA . GLU A 1 92 ? -8.660 6.167 -3.701 1.00 92.69 92 GLU A CA 1
ATOM 718 C C . GLU A 1 92 ? -7.305 6.442 -3.033 1.00 92.69 92 GLU A C 1
ATOM 720 O O . GLU A 1 92 ? -6.401 5.612 -3.121 1.00 92.69 92 GLU A O 1
ATOM 725 N N . ASP A 1 93 ? -7.190 7.554 -2.296 1.00 92.25 93 ASP A N 1
ATOM 726 C CA . ASP A 1 93 ? -5.984 7.889 -1.528 1.00 92.25 93 ASP A CA 1
ATOM 727 C C . ASP A 1 93 ? -5.664 6.797 -0.486 1.00 92.25 93 ASP A C 1
ATOM 729 O O . ASP A 1 93 ? -4.513 6.382 -0.346 1.00 92.25 93 ASP A O 1
ATOM 733 N N . GLN A 1 94 ? -6.679 6.285 0.221 1.00 95.44 94 GLN A N 1
ATOM 734 C CA . GLN A 1 94 ? -6.516 5.200 1.192 1.00 95.44 94 GLN A CA 1
ATOM 735 C C . GLN A 1 94 ? -6.175 3.879 0.490 1.00 95.44 94 GLN A C 1
ATOM 737 O O . GLN A 1 94 ? -5.286 3.169 0.941 1.00 95.44 94 GLN A O 1
ATOM 742 N N . VAL A 1 95 ? -6.804 3.552 -0.641 1.00 95.62 95 VAL A N 1
ATOM 743 C CA . VAL A 1 95 ? -6.461 2.347 -1.416 1.00 95.62 95 VAL A CA 1
ATOM 744 C C . VAL A 1 95 ? -4.991 2.382 -1.838 1.00 95.62 95 VAL A C 1
ATOM 746 O O . VAL A 1 95 ? -4.278 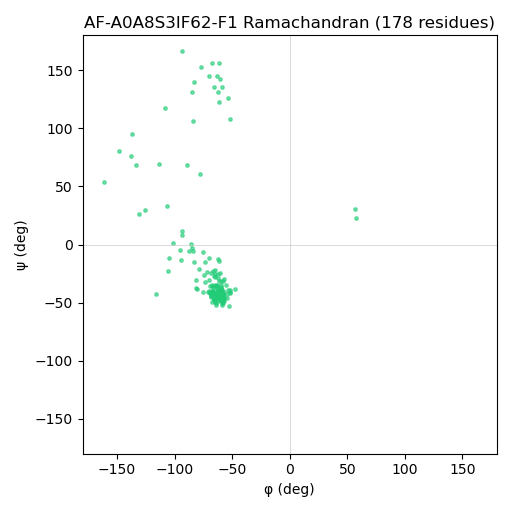1.397 -1.649 1.00 95.62 95 VAL A O 1
ATOM 749 N N . GLY A 1 96 ? -4.520 3.518 -2.361 1.00 94.69 96 GLY A N 1
ATOM 750 C CA . GLY A 1 96 ? -3.110 3.713 -2.692 1.00 94.69 96 GLY A CA 1
ATOM 751 C C . GLY A 1 96 ? -2.202 3.556 -1.470 1.00 94.69 96 GLY A C 1
ATOM 752 O O . GLY A 1 96 ? -1.209 2.833 -1.538 1.00 94.69 96 GLY A O 1
ATOM 753 N N . LEU A 1 97 ? -2.566 4.169 -0.341 1.00 96.06 97 LEU A N 1
ATOM 754 C CA . LEU A 1 97 ? -1.805 4.100 0.909 1.00 96.06 97 LEU A CA 1
ATOM 755 C C . LEU A 1 97 ? -1.625 2.657 1.409 1.00 96.06 97 LEU A C 1
ATOM 757 O O . LEU A 1 97 ? -0.495 2.226 1.629 1.00 96.06 97 LEU A O 1
ATOM 761 N N . TYR A 1 98 ? -2.714 1.892 1.527 1.00 97.69 98 TYR A N 1
ATOM 762 C CA . TYR A 1 98 ? -2.666 0.511 2.024 1.00 97.69 98 TYR A CA 1
ATOM 763 C C . TYR A 1 98 ? -1.935 -0.431 1.061 1.00 97.69 98 TYR A C 1
ATOM 765 O O . TYR A 1 98 ? -1.237 -1.341 1.502 1.00 97.69 98 TYR A O 1
ATOM 773 N N . ARG A 1 99 ? -2.050 -0.211 -0.255 1.00 97.62 99 ARG A N 1
ATOM 774 C CA . ARG A 1 99 ? -1.313 -1.004 -1.251 1.00 97.62 99 ARG A CA 1
ATOM 775 C C . ARG A 1 99 ? 0.188 -0.750 -1.210 1.00 97.62 99 ARG A C 1
ATOM 777 O O . ARG A 1 99 ? 0.942 -1.712 -1.293 1.00 97.62 99 ARG A O 1
ATOM 784 N N . ASN A 1 100 ? 0.618 0.504 -1.047 1.00 97.00 100 ASN A N 1
ATOM 785 C CA . ASN A 1 100 ? 2.038 0.813 -0.854 1.00 97.00 100 ASN A CA 1
ATOM 786 C C . ASN A 1 100 ? 2.560 0.188 0.445 1.00 97.00 100 ASN A C 1
ATOM 788 O O . ASN A 1 100 ? 3.592 -0.468 0.420 1.00 97.00 100 ASN A O 1
ATOM 792 N N . PHE A 1 101 ? 1.803 0.305 1.539 1.00 97.94 101 PHE A N 1
ATOM 793 C CA . PHE A 1 101 ? 2.158 -0.310 2.818 1.00 97.94 101 PHE A CA 1
ATOM 794 C C . PHE A 1 101 ? 2.333 -1.835 2.716 1.00 97.94 101 PHE A C 1
ATOM 796 O O . PHE A 1 101 ? 3.333 -2.382 3.171 1.00 97.94 101 PHE A O 1
ATOM 803 N N . LEU A 1 102 ? 1.387 -2.532 2.077 1.00 98.19 102 LEU A N 1
ATOM 804 C CA . LEU A 1 102 ? 1.492 -3.975 1.843 1.00 98.19 102 LEU A CA 1
ATOM 805 C C . LEU A 1 102 ? 2.684 -4.335 0.956 1.00 98.19 102 LEU A C 1
ATOM 807 O O . LEU A 1 102 ? 3.364 -5.320 1.228 1.00 98.19 102 LEU A O 1
ATOM 811 N N . ALA A 1 103 ? 2.941 -3.546 -0.089 1.00 98.12 103 ALA A N 1
ATOM 812 C CA . ALA A 1 103 ? 4.083 -3.761 -0.963 1.00 98.12 103 ALA A CA 1
ATOM 813 C C . ALA A 1 103 ? 5.410 -3.625 -0.212 1.00 98.12 103 ALA A C 1
ATOM 815 O O . ALA A 1 103 ? 6.284 -4.457 -0.411 1.00 98.12 103 ALA A O 1
ATOM 816 N N . ASP A 1 104 ? 5.536 -2.645 0.689 1.00 97.88 104 ASP A N 1
ATOM 817 C CA . ASP A 1 104 ? 6.721 -2.487 1.538 1.00 97.88 104 ASP A CA 1
ATOM 818 C C . ASP A 1 104 ? 6.942 -3.726 2.424 1.00 97.88 104 ASP A C 1
ATOM 820 O O . ASP A 1 104 ? 8.071 -4.196 2.551 1.00 97.88 104 ASP A O 1
ATOM 824 N N . ILE A 1 105 ? 5.879 -4.296 3.009 1.00 97.88 105 ILE A N 1
ATOM 825 C CA . ILE A 1 105 ? 6.007 -5.523 3.811 1.00 97.88 105 ILE A CA 1
ATOM 826 C C . ILE A 1 105 ? 6.442 -6.704 2.940 1.00 97.88 105 ILE A C 1
ATOM 828 O O . ILE A 1 105 ? 7.386 -7.397 3.305 1.00 97.88 105 ILE A O 1
ATOM 832 N N . TYR A 1 106 ? 5.779 -6.934 1.804 1.00 98.38 106 TYR A N 1
ATOM 833 C CA . TYR A 1 106 ? 6.131 -8.048 0.922 1.00 98.38 106 TYR A CA 1
ATOM 834 C C . TYR A 1 106 ? 7.544 -7.911 0.345 1.00 98.38 106 TYR A C 1
ATOM 836 O O . TYR A 1 106 ? 8.247 -8.909 0.257 1.00 98.38 106 TYR A O 1
ATOM 844 N N . GLU A 1 107 ? 7.982 -6.695 0.011 1.00 97.12 107 GLU A N 1
ATOM 845 C CA . GLU A 1 107 ? 9.342 -6.423 -0.468 1.00 97.12 107 GLU A CA 1
ATOM 846 C C . GLU A 1 107 ? 10.388 -6.730 0.617 1.00 97.12 107 GLU A C 1
ATOM 848 O O . GLU A 1 107 ? 11.386 -7.386 0.337 1.00 97.12 107 GLU A O 1
ATOM 853 N N . ASN A 1 108 ? 10.133 -6.347 1.875 1.00 96.75 108 ASN A N 1
ATOM 854 C CA . ASN A 1 108 ? 11.016 -6.672 3.006 1.00 96.75 108 ASN A CA 1
ATOM 855 C C . ASN A 1 108 ? 11.075 -8.175 3.328 1.00 96.75 108 ASN A C 1
ATOM 857 O O . ASN A 1 108 ? 12.023 -8.633 3.963 1.00 96.75 108 ASN A O 1
ATOM 861 N N . GLU A 1 109 ? 10.050 -8.930 2.938 1.00 96.94 109 GLU A N 1
ATOM 862 C CA . GLU A 1 109 ? 9.980 -10.388 3.072 1.00 96.94 109 GLU A CA 1
ATOM 863 C C . GLU A 1 109 ? 10.468 -11.122 1.809 1.00 96.94 109 GLU A C 1
ATOM 865 O O . GLU A 1 109 ? 10.293 -12.335 1.715 1.00 96.94 109 GLU A O 1
ATOM 870 N N . GLU A 1 110 ? 11.035 -10.399 0.834 1.00 97.56 110 GLU A N 1
ATOM 871 C CA . GLU A 1 110 ? 11.489 -10.925 -0.465 1.00 97.56 110 GLU A CA 1
ATOM 872 C C . GLU A 1 110 ? 10.374 -11.631 -1.267 1.00 97.56 110 GLU A C 1
ATOM 874 O O . GLU A 1 110 ? 10.618 -12.447 -2.153 1.00 97.56 110 GLU A O 1
ATOM 879 N N . ASN A 1 111 ? 9.110 -11.302 -0.986 1.00 97.44 111 ASN A N 1
ATOM 880 C CA . ASN A 1 111 ? 7.954 -11.784 -1.732 1.00 97.44 111 ASN A CA 1
ATOM 881 C C . ASN A 1 111 ? 7.648 -10.836 -2.902 1.00 97.44 111 ASN A C 1
ATOM 883 O O . ASN A 1 111 ? 6.647 -10.106 -2.920 1.00 97.44 111 ASN A O 1
ATOM 887 N N . TRP A 1 112 ? 8.556 -10.834 -3.876 1.00 98.00 112 TRP A N 1
ATOM 888 C CA . TRP A 1 112 ? 8.585 -9.887 -4.991 1.00 98.00 112 TRP A CA 1
ATOM 889 C C . TRP A 1 112 ? 7.304 -9.909 -5.832 1.00 98.00 112 TRP A C 1
ATOM 891 O O . TRP A 1 112 ? 6.722 -8.854 -6.113 1.00 98.00 112 TRP A O 1
ATOM 901 N N . ARG A 1 113 ? 6.804 -11.108 -6.167 1.00 97.38 113 ARG A N 1
ATOM 902 C CA . ARG A 1 113 ? 5.567 -11.281 -6.944 1.00 97.38 113 ARG A CA 1
ATOM 903 C C . ARG A 1 113 ? 4.363 -10.635 -6.276 1.00 97.38 113 ARG A C 1
ATOM 905 O O . ARG A 1 113 ? 3.585 -9.947 -6.944 1.00 97.38 113 ARG A O 1
ATOM 912 N N . GLU A 1 114 ? 4.171 -10.872 -4.980 1.00 97.81 114 GLU A N 1
ATOM 913 C CA . GLU A 1 114 ? 3.027 -10.306 -4.268 1.00 97.81 114 GLU A CA 1
ATOM 914 C C . GLU A 1 114 ? 3.185 -8.796 -4.095 1.00 97.81 114 GLU A C 1
ATOM 916 O O . GLU A 1 114 ? 2.226 -8.076 -4.374 1.00 97.81 114 GLU A O 1
ATOM 921 N N . ALA A 1 115 ? 4.389 -8.294 -3.786 1.00 98.06 115 ALA A N 1
ATOM 922 C CA . ALA A 1 115 ? 4.674 -6.857 -3.745 1.00 98.06 115 ALA A CA 1
ATOM 923 C C . ALA A 1 115 ? 4.299 -6.153 -5.065 1.00 98.06 115 ALA A C 1
ATOM 925 O O . ALA A 1 115 ? 3.607 -5.127 -5.058 1.00 98.06 115 ALA A O 1
ATOM 926 N N . ALA A 1 116 ? 4.679 -6.738 -6.208 1.00 97.62 116 ALA A N 1
ATOM 927 C CA . ALA A 1 116 ? 4.330 -6.210 -7.523 1.00 97.62 116 ALA A CA 1
ATOM 928 C C . ALA A 1 116 ? 2.808 -6.210 -7.738 1.00 97.62 116 ALA A C 1
ATOM 930 O O . ALA A 1 116 ? 2.228 -5.182 -8.094 1.00 97.62 116 ALA A O 1
ATOM 931 N N . LYS A 1 117 ? 2.130 -7.330 -7.446 1.00 97.31 117 LYS A N 1
ATOM 932 C CA . LYS A 1 117 ? 0.669 -7.454 -7.595 1.00 97.31 117 LYS A CA 1
ATOM 933 C C . LYS A 1 117 ? -0.105 -6.422 -6.775 1.00 97.31 117 LYS A C 1
ATOM 935 O O . LYS A 1 117 ? -1.077 -5.860 -7.291 1.00 97.31 117 LYS A O 1
ATOM 940 N N . VAL A 1 118 ? 0.285 -6.149 -5.523 1.00 97.31 118 VAL A N 1
ATOM 941 C CA . VAL A 1 118 ? -0.427 -5.133 -4.726 1.00 97.31 118 VAL A CA 1
ATOM 942 C C . VAL A 1 118 ? -0.269 -3.740 -5.328 1.00 97.31 118 VAL A C 1
ATOM 944 O O . VAL A 1 118 ? -1.277 -3.030 -5.412 1.00 97.31 118 VAL A O 1
ATOM 947 N N . LEU A 1 119 ? 0.935 -3.376 -5.789 1.00 96.69 119 LEU A N 1
ATOM 948 C CA . LEU A 1 119 ? 1.203 -2.087 -6.442 1.00 96.69 119 LEU A CA 1
ATOM 949 C C . LEU A 1 119 ? 0.494 -1.946 -7.794 1.00 96.69 119 LEU A C 1
ATOM 951 O O . LEU A 1 119 ? -0.022 -0.870 -8.088 1.00 96.69 119 LEU A O 1
ATOM 955 N N . CYS A 1 120 ? 0.382 -3.021 -8.580 1.00 95.25 120 CYS A N 1
ATOM 956 C CA . CYS A 1 120 ? -0.380 -3.031 -9.836 1.00 95.25 120 CYS A CA 1
ATOM 957 C C . CYS A 1 120 ? -1.852 -2.636 -9.643 1.00 95.25 120 CYS A C 1
ATOM 959 O O . CYS A 1 120 ? -2.466 -2.082 -10.552 1.00 95.25 120 CYS A O 1
ATOM 961 N N . GLY A 1 121 ? -2.426 -2.918 -8.469 1.00 92.62 121 GLY A N 1
ATOM 962 C CA . GLY A 1 121 ? -3.794 -2.527 -8.132 1.00 92.62 121 GLY A CA 1
ATOM 963 C C . GLY A 1 121 ? -3.937 -1.111 -7.561 1.00 92.62 121 GLY A C 1
ATOM 964 O O . GLY A 1 121 ? -5.048 -0.732 -7.186 1.00 92.62 121 GLY A O 1
ATOM 965 N N . ALA A 1 122 ? -2.850 -0.343 -7.424 1.00 92.75 122 ALA A N 1
ATOM 966 C CA . ALA A 1 122 ? -2.921 1.041 -6.964 1.00 92.75 122 ALA A CA 1
ATOM 967 C C . ALA A 1 122 ? -3.579 1.938 -8.036 1.00 92.75 122 ALA A C 1
ATOM 969 O O . ALA A 1 122 ? -3.364 1.722 -9.230 1.00 92.75 122 ALA A O 1
ATOM 970 N N . PRO A 1 123 ? -4.367 2.960 -7.647 1.00 90.50 123 PRO A N 1
ATOM 971 C CA . PRO A 1 123 ? -5.100 3.817 -8.583 1.00 90.50 123 PRO A CA 1
ATOM 972 C C . 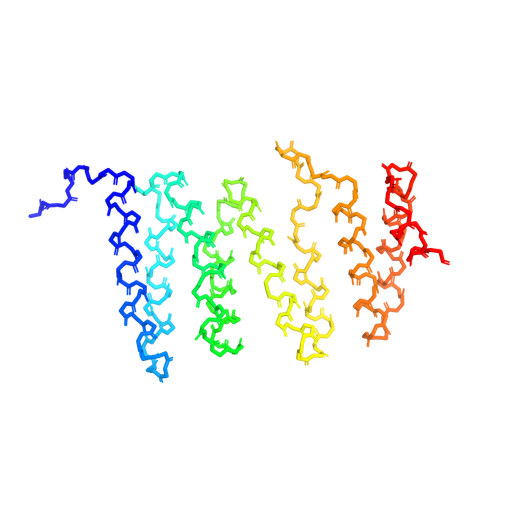PRO A 1 123 ? -4.187 4.865 -9.255 1.00 90.50 123 PRO A C 1
ATOM 974 O O . PRO A 1 123 ? -4.385 6.069 -9.109 1.00 90.50 123 PRO A O 1
ATOM 977 N N . LEU A 1 124 ? -3.169 4.410 -9.998 1.00 87.81 124 LEU A N 1
ATOM 978 C CA . LEU A 1 124 ? -2.161 5.272 -10.633 1.00 87.81 124 LEU A CA 1
ATOM 979 C C . LEU A 1 124 ? -2.739 6.183 -11.724 1.00 87.81 124 LEU A C 1
ATOM 981 O O . LEU A 1 124 ? -2.235 7.279 -11.947 1.00 87.81 124 LEU A O 1
ATOM 985 N N . GLU A 1 125 ? -3.829 5.762 -12.362 1.00 85.62 125 GLU A N 1
ATOM 986 C CA . GLU A 1 125 ? -4.525 6.516 -13.410 1.00 85.62 125 GLU A CA 1
ATOM 987 C C . GLU A 1 125 ? -5.861 7.099 -12.922 1.00 85.62 125 GLU A C 1
ATOM 989 O O . GLU A 1 125 ? -6.824 7.184 -13.682 1.00 85.62 125 GLU A O 1
ATOM 994 N N . SER A 1 126 ? -5.942 7.483 -11.640 1.00 81.62 126 SER A N 1
ATOM 995 C CA . SER A 1 126 ? -7.139 8.137 -11.094 1.00 81.62 126 SER A CA 1
ATOM 996 C C . SER A 1 126 ? -7.538 9.362 -11.925 1.00 81.62 126 SER A C 1
ATOM 998 O O . SER A 1 126 ? -6.758 10.298 -12.116 1.00 81.62 126 SER A O 1
ATOM 1000 N N . ALA A 1 127 ? -8.798 9.370 -12.368 1.00 73.06 127 ALA A N 1
ATOM 1001 C CA . ALA A 1 127 ? -9.403 10.500 -13.063 1.00 73.06 127 ALA A CA 1
ATOM 1002 C C . ALA A 1 127 ? -9.848 11.618 -12.103 1.00 73.06 127 ALA A C 1
ATOM 1004 O O . ALA A 1 127 ? -10.019 12.758 -12.531 1.00 73.06 127 ALA A O 1
ATOM 1005 N N . GLN A 1 128 ? -10.055 11.312 -10.815 1.00 77.44 128 GLN A N 1
ATOM 1006 C CA . GLN A 1 128 ? -10.511 12.299 -9.830 1.00 77.44 128 GLN A CA 1
ATOM 1007 C C . GLN A 1 128 ? -9.371 13.173 -9.324 1.00 77.44 128 GLN A C 1
ATOM 1009 O O . GLN A 1 128 ? -9.555 14.369 -9.092 1.00 77.44 128 GLN A O 1
ATOM 1014 N N . LYS A 1 129 ? -8.199 12.566 -9.131 1.00 80.50 129 LYS A N 1
ATOM 1015 C CA . LYS A 1 129 ? -7.028 13.233 -8.579 1.00 80.50 129 LYS A CA 1
ATOM 1016 C C . LYS A 1 129 ? -5.800 12.820 -9.388 1.00 80.50 129 LYS A C 1
ATOM 1018 O O . LYS A 1 129 ? -5.206 11.782 -9.097 1.00 80.50 129 LYS A O 1
ATOM 1023 N N . PRO A 1 130 ? -5.407 13.617 -10.397 1.00 80.94 130 PRO A N 1
ATOM 1024 C CA . PRO A 1 130 ? -4.232 13.297 -11.187 1.00 80.94 130 PRO A CA 1
ATOM 1025 C C . PRO A 1 130 ? -2.998 13.273 -10.280 1.00 80.94 130 PRO A C 1
ATOM 1027 O O . PRO A 1 130 ? -2.685 14.249 -9.596 1.00 80.94 130 PRO A O 1
ATOM 1030 N N . LEU A 1 131 ? -2.313 12.132 -10.263 1.00 85.81 131 LEU A N 1
ATOM 1031 C CA . LEU A 1 131 ? -1.036 11.965 -9.575 1.00 85.81 131 LEU A CA 1
ATOM 1032 C C . LEU A 1 131 ? 0.087 12.605 -10.394 1.00 85.81 131 LEU A C 1
ATOM 1034 O O . LEU A 1 131 ? -0.006 12.687 -11.622 1.00 85.81 131 LEU A O 1
ATOM 1038 N N . SER A 1 132 ? 1.154 13.041 -9.720 1.00 89.12 132 SER A N 1
ATOM 1039 C CA . SER A 1 132 ? 2.302 13.622 -10.415 1.00 89.12 132 SER A CA 1
ATOM 1040 C C . SER A 1 132 ? 2.962 12.589 -11.342 1.00 89.12 132 SER A C 1
ATOM 1042 O O . SER A 1 132 ? 3.020 11.405 -10.983 1.00 89.12 132 SER A O 1
ATOM 1044 N N . PRO A 1 133 ? 3.492 13.016 -12.505 1.00 87.44 133 PRO A N 1
ATOM 1045 C CA . PRO A 1 133 ? 4.263 12.139 -13.385 1.00 87.44 133 PRO A CA 1
ATOM 1046 C C . PRO A 1 133 ? 5.391 11.419 -12.639 1.00 87.44 133 PRO A C 1
ATOM 1048 O O . PRO A 1 133 ? 5.542 10.212 -12.792 1.00 87.44 133 PRO A O 1
ATOM 1051 N N . ASP A 1 134 ? 6.095 12.124 -11.747 1.00 88.75 134 ASP A N 1
ATOM 1052 C CA . ASP A 1 134 ? 7.184 11.573 -10.931 1.00 88.75 134 ASP A CA 1
ATOM 1053 C C . ASP A 1 134 ? 6.724 10.415 -10.035 1.00 88.75 134 ASP A C 1
ATOM 1055 O O . ASP A 1 134 ? 7.388 9.382 -9.959 1.00 88.75 134 ASP A O 1
ATOM 1059 N N . TYR A 1 135 ? 5.568 10.555 -9.372 1.00 90.25 135 TYR A N 1
ATOM 1060 C CA . TYR A 1 135 ? 5.033 9.494 -8.517 1.00 90.25 135 TYR A CA 1
ATOM 1061 C C . TYR A 1 135 ? 4.661 8.263 -9.345 1.00 90.25 135 TYR A C 1
ATOM 1063 O O . TYR A 1 135 ? 5.060 7.151 -9.002 1.00 90.25 135 TYR A O 1
ATOM 1071 N N . LYS A 1 136 ? 3.953 8.460 -10.465 1.00 91.38 136 LYS A N 1
ATOM 1072 C CA . LYS A 1 136 ? 3.569 7.364 -11.366 1.00 91.38 136 LYS A CA 1
ATOM 1073 C C . LYS A 1 136 ? 4.795 6.650 -11.932 1.00 91.38 136 LYS A C 1
ATOM 1075 O O . LYS A 1 136 ? 4.861 5.425 -11.881 1.00 91.38 136 LYS A O 1
ATOM 1080 N N . LEU A 1 137 ? 5.774 7.414 -12.419 1.00 91.75 137 LEU A N 1
ATOM 1081 C CA . LEU A 1 137 ? 7.031 6.896 -12.952 1.00 91.75 137 LEU A CA 1
ATOM 1082 C C . LEU A 1 137 ? 7.767 6.067 -11.898 1.00 91.75 137 LEU A C 1
ATOM 1084 O O . LEU A 1 137 ? 8.114 4.916 -12.157 1.00 91.75 137 LEU A O 1
ATOM 1088 N N . LYS A 1 138 ? 7.930 6.610 -10.687 1.00 93.06 138 LYS A N 1
ATOM 1089 C CA . LYS A 1 138 ? 8.560 5.902 -9.569 1.00 93.06 138 LYS A CA 1
ATOM 1090 C C . LYS A 1 138 ? 7.837 4.595 -9.240 1.00 93.06 138 LYS A C 1
ATOM 1092 O O . LYS A 1 138 ? 8.499 3.582 -9.022 1.00 93.06 138 LYS A O 1
ATOM 1097 N N . THR A 1 139 ? 6.503 4.587 -9.219 1.00 94.94 139 THR A N 1
ATOM 1098 C CA . THR A 1 139 ? 5.745 3.358 -8.954 1.00 94.94 139 THR A CA 1
ATOM 1099 C C . THR A 1 139 ? 5.882 2.345 -10.090 1.00 94.94 139 THR A C 1
ATOM 1101 O O . THR A 1 139 ? 6.079 1.167 -9.806 1.00 94.94 139 THR A O 1
ATOM 1104 N N . TYR A 1 140 ? 5.846 2.763 -11.359 1.00 95.88 140 TYR A N 1
ATOM 1105 C CA . TYR A 1 140 ? 6.047 1.849 -12.490 1.00 95.88 140 TYR A CA 1
ATOM 1106 C C . TYR A 1 140 ? 7.450 1.238 -12.509 1.00 95.88 140 TYR A C 1
ATOM 1108 O O . TYR A 1 140 ? 7.573 0.027 -12.682 1.00 95.88 140 TYR A O 1
ATOM 1116 N N . LEU A 1 141 ? 8.488 2.036 -12.245 1.00 95.25 141 LEU A N 1
ATOM 1117 C CA . LEU A 1 141 ? 9.858 1.537 -12.098 1.00 95.25 141 LEU A CA 1
ATOM 1118 C C . LEU A 1 141 ? 9.983 0.556 -10.927 1.00 95.25 141 LEU A C 1
ATOM 1120 O O . LEU A 1 141 ? 10.618 -0.487 -11.065 1.00 95.25 141 LEU A O 1
ATOM 1124 N N . ARG A 1 142 ? 9.330 0.848 -9.794 1.00 96.94 142 ARG A N 1
ATOM 1125 C CA . ARG A 1 142 ? 9.288 -0.066 -8.644 1.00 96.94 142 ARG A CA 1
ATOM 1126 C C . ARG A 1 142 ? 8.636 -1.401 -9.013 1.00 96.94 142 ARG A C 1
ATOM 1128 O O . ARG A 1 142 ? 9.203 -2.441 -8.708 1.00 96.94 142 ARG A O 1
ATOM 1135 N N . ILE A 1 143 ? 7.494 -1.386 -9.702 1.00 97.56 143 ILE A N 1
ATOM 1136 C CA . ILE A 1 143 ? 6.814 -2.611 -10.155 1.00 97.56 143 ILE A CA 1
ATOM 1137 C C . ILE A 1 143 ? 7.697 -3.403 -11.126 1.00 97.56 143 ILE A C 1
ATOM 1139 O O . ILE A 1 143 ? 7.827 -4.615 -10.974 1.00 97.56 143 ILE A O 1
ATOM 1143 N N . ALA A 1 144 ? 8.318 -2.732 -12.101 1.00 96.75 144 ALA A N 1
ATOM 1144 C CA . ALA A 1 144 ? 9.210 -3.384 -13.055 1.00 96.75 144 ALA A CA 1
ATOM 1145 C C . ALA A 1 144 ? 10.379 -4.077 -12.347 1.00 96.75 144 ALA A C 1
ATOM 1147 O O . ALA A 1 144 ? 10.640 -5.247 -12.611 1.00 96.75 144 ALA A O 1
ATOM 1148 N N . ARG A 1 145 ? 11.025 -3.386 -11.398 1.00 97.25 145 ARG A N 1
ATOM 1149 C CA . ARG A 1 145 ? 12.089 -3.968 -10.577 1.00 97.25 145 ARG A CA 1
ATOM 1150 C C . ARG A 1 145 ? 11.602 -5.209 -9.830 1.00 97.25 145 ARG A C 1
ATOM 1152 O O . ARG A 1 145 ? 12.260 -6.233 -9.912 1.00 97.25 145 ARG A O 1
ATOM 1159 N N . LEU A 1 146 ? 10.452 -5.143 -9.158 1.00 98.00 146 LEU A N 1
ATOM 1160 C CA . LEU A 1 146 ? 9.909 -6.286 -8.414 1.00 98.00 146 LEU A CA 1
ATOM 1161 C C . LEU A 1 146 ? 9.666 -7.507 -9.315 1.00 98.00 146 LEU A C 1
ATOM 1163 O O . LEU A 1 146 ? 9.957 -8.622 -8.908 1.00 98.00 146 LEU A O 1
ATOM 1167 N N . TYR A 1 147 ? 9.186 -7.318 -10.547 1.00 98.12 147 TYR A N 1
ATOM 1168 C CA . TYR A 1 147 ? 9.049 -8.433 -11.491 1.00 98.12 147 TYR A CA 1
ATOM 1169 C C . TYR A 1 147 ? 10.391 -8.977 -11.996 1.00 98.12 147 TYR A C 1
ATOM 1171 O O . TYR A 1 147 ? 10.480 -10.170 -12.263 1.00 98.12 147 TYR A O 1
ATOM 1179 N N . LEU A 1 148 ? 11.435 -8.148 -12.104 1.00 96.94 148 LEU A N 1
ATOM 1180 C CA . LEU A 1 148 ? 12.784 -8.629 -12.431 1.00 96.94 148 LEU A CA 1
ATOM 1181 C C . LEU A 1 148 ? 13.387 -9.465 -11.297 1.00 96.94 148 LEU A C 1
ATOM 1183 O O . LEU A 1 148 ? 13.975 -10.501 -11.578 1.00 96.94 148 LEU A O 1
ATOM 1187 N N . GLU A 1 149 ? 13.214 -9.043 -10.040 1.00 97.12 149 GLU A N 1
ATOM 1188 C CA . GLU A 1 149 ? 13.660 -9.808 -8.858 1.00 97.12 149 GLU A CA 1
ATOM 1189 C C . GLU A 1 149 ? 12.895 -11.145 -8.721 1.00 97.12 149 GLU A C 1
ATOM 1191 O O . GLU A 1 149 ? 13.379 -12.082 -8.094 1.00 97.12 149 GLU A O 1
ATOM 1196 N N . ASP A 1 150 ? 11.708 -11.248 -9.332 1.00 96.94 150 ASP A N 1
ATOM 1197 C CA . ASP A 1 150 ? 10.880 -12.461 -9.403 1.00 96.94 150 ASP A CA 1
ATOM 1198 C C . ASP A 1 150 ? 11.113 -13.309 -10.676 1.00 96.94 150 ASP A C 1
ATOM 1200 O O . ASP A 1 150 ? 10.305 -14.185 -10.990 1.00 96.94 150 ASP A O 1
ATOM 1204 N N . ASP A 1 151 ? 12.171 -13.027 -11.448 1.00 96.69 151 ASP A N 1
ATOM 1205 C CA . ASP A 1 151 ? 12.494 -13.694 -12.722 1.00 96.69 151 ASP A CA 1
ATOM 1206 C C . ASP A 1 151 ? 11.361 -13.638 -13.782 1.00 96.69 151 ASP A C 1
ATOM 1208 O O . ASP A 1 151 ? 11.235 -14.519 -14.640 1.00 96.69 151 ASP A O 1
ATOM 1212 N N . ASP A 1 152 ? 10.539 -12.580 -13.774 1.00 96.31 152 ASP A N 1
ATOM 1213 C CA . ASP A 1 152 ? 9.433 -12.347 -14.718 1.00 96.31 152 ASP A CA 1
ATOM 1214 C C . ASP A 1 152 ? 9.697 -11.112 -15.616 1.00 96.31 152 ASP A C 1
ATOM 1216 O O . ASP A 1 152 ? 9.034 -10.071 -15.502 1.00 96.31 152 ASP A O 1
ATOM 1220 N N . PRO A 1 153 ? 10.672 -11.186 -16.547 1.00 95.25 153 PRO A N 1
ATOM 1221 C CA . PRO A 1 153 ? 11.050 -10.050 -17.389 1.00 95.25 153 PRO A CA 1
ATOM 1222 C C . PRO A 1 153 ? 9.924 -9.606 -18.329 1.00 95.25 153 PRO A C 1
ATOM 1224 O O . PRO A 1 153 ? 9.870 -8.439 -18.711 1.00 95.25 153 PRO A O 1
ATOM 1227 N N . VAL A 1 154 ? 9.000 -10.511 -18.670 1.00 97.06 154 VAL A N 1
ATOM 1228 C CA . VAL A 1 154 ? 7.841 -10.200 -19.517 1.00 97.06 154 VAL A CA 1
ATOM 1229 C C . VAL A 1 154 ? 6.917 -9.219 -18.802 1.00 97.06 154 VAL A C 1
ATOM 1231 O O . VAL A 1 154 ? 6.506 -8.221 -19.396 1.00 97.06 154 VAL A O 1
ATOM 1234 N N . GLN A 1 155 ? 6.599 -9.465 -17.526 1.00 95.94 155 GLN A N 1
ATOM 1235 C CA . GLN A 1 155 ? 5.819 -8.503 -16.746 1.00 95.94 155 GLN A CA 1
ATOM 1236 C C . GLN A 1 155 ? 6.605 -7.216 -16.496 1.00 95.94 155 GLN A C 1
ATOM 1238 O O . GLN A 1 155 ? 6.035 -6.132 -16.623 1.00 95.94 155 GLN A O 1
ATOM 1243 N N . ALA A 1 156 ? 7.906 -7.304 -16.211 1.00 95.44 156 ALA A N 1
ATOM 1244 C CA . ALA A 1 156 ? 8.735 -6.117 -16.014 1.00 95.44 156 ALA A CA 1
ATOM 1245 C C . ALA A 1 156 ? 8.715 -5.176 -17.233 1.00 95.44 156 ALA A C 1
ATOM 1247 O O . ALA A 1 156 ? 8.493 -3.972 -17.081 1.00 95.44 156 ALA A O 1
ATOM 1248 N N . GLU A 1 157 ? 8.858 -5.723 -18.444 1.00 94.81 157 GLU A N 1
ATOM 1249 C CA . GLU A 1 157 ? 8.849 -4.960 -19.697 1.00 94.81 157 GLU A CA 1
ATOM 1250 C C . GLU A 1 157 ? 7.534 -4.188 -19.903 1.00 94.81 157 GLU A C 1
ATOM 1252 O O . GLU A 1 157 ? 7.548 -3.036 -20.343 1.00 94.81 157 GLU A O 1
ATOM 1257 N N . VAL A 1 158 ? 6.388 -4.758 -19.506 1.00 96.12 158 VAL A N 1
ATOM 1258 C CA . VAL A 1 158 ? 5.090 -4.058 -19.560 1.00 96.12 158 VAL A CA 1
ATOM 1259 C C . VAL A 1 158 ? 5.124 -2.760 -18.750 1.00 96.12 158 VAL A C 1
ATOM 1261 O O . VAL A 1 158 ? 4.610 -1.735 -19.207 1.00 96.12 158 VAL A O 1
ATOM 1264 N N . PHE A 1 159 ? 5.723 -2.779 -17.559 1.00 94.50 159 PHE A N 1
ATOM 1265 C CA . PHE A 1 159 ? 5.782 -1.603 -16.688 1.00 94.50 159 PHE A CA 1
ATOM 1266 C C . PHE A 1 159 ? 6.893 -0.626 -17.077 1.00 94.50 159 PHE A C 1
ATOM 1268 O O . PHE A 1 159 ? 6.679 0.582 -16.960 1.00 94.50 159 PHE A O 1
ATOM 1275 N N . ILE A 1 160 ? 8.005 -1.104 -17.643 1.00 93.94 160 ILE A N 1
ATOM 1276 C CA . ILE A 1 160 ? 9.022 -0.242 -18.272 1.00 93.94 160 ILE A CA 1
ATOM 1277 C C . ILE A 1 160 ? 8.406 0.546 -19.436 1.00 93.94 160 ILE A C 1
ATOM 1279 O O . ILE A 1 160 ? 8.575 1.761 -19.515 1.00 93.94 160 ILE A O 1
ATOM 1283 N N . ASN A 1 161 ? 7.600 -0.104 -20.279 1.00 93.44 161 ASN A N 1
ATOM 1284 C CA . ASN A 1 161 ? 6.900 0.560 -21.383 1.00 93.44 161 ASN A CA 1
ATOM 1285 C C . ASN A 1 161 ? 5.859 1.588 -20.908 1.00 93.44 161 ASN A C 1
ATOM 1287 O O . ASN A 1 161 ? 5.571 2.556 -21.606 1.00 93.44 161 ASN A O 1
ATOM 1291 N N . ARG A 1 162 ? 5.279 1.419 -19.713 1.00 91.69 162 ARG A N 1
ATOM 1292 C CA . ARG A 1 162 ? 4.418 2.453 -19.106 1.00 91.69 162 ARG A CA 1
ATOM 1293 C C . ARG A 1 162 ? 5.238 3.611 -18.546 1.00 91.69 162 ARG A C 1
ATOM 1295 O O . ARG A 1 162 ? 4.861 4.766 -18.732 1.00 91.69 162 ARG A O 1
ATOM 1302 N N . ALA A 1 163 ? 6.364 3.313 -17.903 1.00 90.19 163 ALA A N 1
ATOM 1303 C CA . ALA A 1 163 ? 7.315 4.309 -17.419 1.00 90.19 163 ALA A CA 1
ATOM 1304 C C . ALA A 1 163 ? 7.870 5.177 -18.566 1.00 90.19 163 ALA A C 1
ATOM 1306 O O . ALA A 1 163 ? 7.952 6.399 -18.429 1.00 90.19 163 ALA A O 1
ATOM 1307 N N . SER A 1 164 ? 8.156 4.583 -19.729 1.00 88.06 164 SER A N 1
ATOM 1308 C CA . SER A 1 164 ? 8.713 5.287 -20.892 1.00 88.06 164 SER A CA 1
ATOM 1309 C C . SER A 1 164 ? 7.792 6.374 -21.457 1.00 88.06 164 SER A C 1
ATOM 1311 O O . SER A 1 164 ? 8.276 7.323 -22.074 1.00 88.06 164 SER A O 1
ATOM 1313 N N . LEU A 1 165 ? 6.475 6.262 -21.245 1.00 87.88 165 LEU A N 1
ATOM 1314 C CA . LEU A 1 165 ? 5.497 7.280 -21.647 1.00 87.88 165 LEU A CA 1
ATOM 1315 C C . LEU A 1 165 ? 5.570 8.538 -20.772 1.00 87.88 165 LEU A C 1
ATOM 1317 O O . LEU A 1 165 ? 5.181 9.607 -21.226 1.00 87.88 165 LEU A O 1
ATOM 1321 N N . LEU A 1 166 ? 6.077 8.410 -19.542 1.00 84.75 166 LEU A N 1
ATOM 1322 C CA . LEU A 1 166 ? 6.133 9.481 -18.542 1.00 84.75 166 LEU A CA 1
ATOM 1323 C C . LEU A 1 166 ? 7.542 10.060 -18.355 1.00 84.75 166 LEU A C 1
ATOM 1325 O O . LEU A 1 166 ? 7.695 11.106 -17.727 1.00 84.75 166 LEU A O 1
ATOM 1329 N N . GLN A 1 167 ? 8.579 9.413 -18.901 1.00 77.56 167 GLN A N 1
ATOM 1330 C CA . GLN A 1 167 ? 9.981 9.811 -18.700 1.00 77.56 167 GLN A CA 1
ATOM 1331 C C . GLN A 1 167 ? 10.280 11.256 -19.145 1.00 77.56 167 GLN A C 1
ATOM 1333 O O . GLN A 1 167 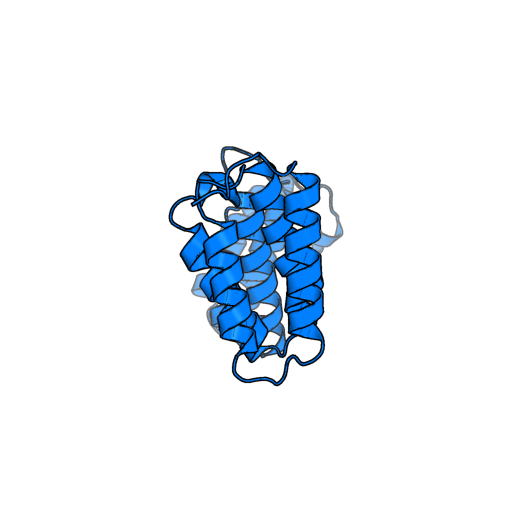? 11.145 11.914 -18.578 1.00 77.56 167 GLN A O 1
ATOM 1338 N N . ASN A 1 168 ? 9.571 11.753 -20.163 1.00 78.88 168 ASN A N 1
ATOM 1339 C CA . ASN A 1 168 ? 9.783 13.098 -20.702 1.00 78.88 168 ASN A CA 1
ATOM 1340 C C . ASN A 1 168 ? 9.045 14.175 -19.894 1.00 78.88 168 ASN A C 1
ATOM 1342 O O . ASN A 1 168 ? 9.348 15.359 -20.032 1.00 78.88 168 ASN A O 1
ATOM 1346 N N . ASP A 1 169 ? 8.103 13.760 -19.045 1.00 80.81 169 ASP A N 1
ATOM 1347 C CA . ASP A 1 169 ? 7.287 14.648 -18.219 1.00 80.81 169 ASP A CA 1
ATOM 1348 C C . ASP A 1 169 ? 7.877 14.831 -16.811 1.00 80.81 169 ASP A C 1
ATOM 1350 O O . ASP A 1 169 ? 7.469 15.742 -16.085 1.00 80.81 169 ASP A O 1
ATOM 1354 N N . THR A 1 170 ? 8.850 13.995 -16.420 1.00 76.19 170 THR A N 1
ATOM 1355 C CA . THR A 1 170 ? 9.568 14.145 -15.150 1.00 76.19 170 THR A CA 1
ATOM 1356 C C . THR A 1 170 ? 10.708 15.155 -15.254 1.00 76.19 170 THR A C 1
ATOM 1358 O O . THR A 1 170 ? 11.452 15.202 -16.237 1.00 76.19 170 THR A O 1
ATOM 1361 N N . ARG A 1 171 ? 10.870 15.963 -14.202 1.00 77.06 171 ARG A N 1
ATOM 1362 C CA . ARG A 1 171 ? 12.022 16.866 -14.023 1.00 77.06 171 ARG A CA 1
ATOM 1363 C C . ARG A 1 171 ? 13.056 16.312 -13.041 1.00 77.06 171 ARG A C 1
ATOM 1365 O O . ARG A 1 171 ? 14.032 16.997 -12.752 1.00 77.06 171 ARG A O 1
ATOM 1372 N N . ASP A 1 172 ? 12.824 15.116 -12.508 1.00 79.56 172 ASP A N 1
ATOM 1373 C CA . ASP A 1 172 ? 13.714 14.470 -11.553 1.00 79.56 172 ASP A CA 1
ATOM 1374 C C . ASP A 1 172 ? 14.832 13.730 -12.301 1.00 79.56 172 ASP A C 1
ATOM 1376 O O . ASP A 1 172 ? 14.623 12.677 -12.907 1.00 79.56 172 ASP A O 1
ATOM 1380 N N . GLU A 1 173 ? 16.040 14.293 -12.253 1.00 75.75 173 GLU A N 1
ATOM 1381 C CA . GLU A 1 173 ? 17.226 13.715 -12.889 1.00 75.75 173 GLU A CA 1
ATOM 1382 C C . GLU A 1 173 ? 17.560 12.314 -12.349 1.00 75.75 173 GLU A C 1
ATOM 1384 O O . GLU A 1 173 ? 18.044 11.472 -13.106 1.00 75.75 173 GLU A O 1
ATOM 1389 N N . GLN A 1 174 ? 17.267 12.014 -11.076 1.00 76.81 174 GLN A N 1
ATOM 1390 C CA . GLN A 1 174 ? 17.530 10.687 -10.509 1.00 76.81 174 GLN A CA 1
ATOM 1391 C C . GLN A 1 174 ? 16.587 9.636 -11.090 1.00 76.81 174 GLN A C 1
ATOM 1393 O O . GLN A 1 174 ? 17.025 8.527 -11.393 1.00 76.81 174 GLN A O 1
ATOM 1398 N N . LEU A 1 175 ? 15.311 9.980 -11.289 1.00 74.44 175 LEU A N 1
ATOM 1399 C CA . LEU A 1 175 ? 14.347 9.083 -11.933 1.00 74.44 175 LEU A CA 1
ATOM 1400 C C . LEU A 1 175 ? 14.677 8.864 -13.413 1.00 74.44 175 LEU A C 1
ATOM 1402 O O . LEU A 1 175 ? 14.526 7.748 -13.911 1.00 74.44 175 LEU A O 1
ATOM 1406 N N . GLN A 1 176 ? 15.182 9.892 -14.101 1.00 75.69 176 GLN A N 1
ATOM 1407 C CA . GLN A 1 176 ? 15.670 9.753 -15.475 1.00 75.69 176 GLN A CA 1
ATOM 1408 C C . GLN A 1 176 ? 16.894 8.833 -15.565 1.00 75.69 176 GLN A C 1
ATOM 1410 O O . GLN A 1 176 ? 16.992 8.057 -16.512 1.00 75.69 176 GLN A O 1
ATOM 1415 N N . ILE A 1 177 ? 17.818 8.904 -14.598 1.00 74.94 177 ILE A N 1
ATOM 1416 C CA . ILE A 1 177 ? 18.976 8.000 -14.527 1.00 74.94 177 ILE A CA 1
ATOM 1417 C C . ILE A 1 177 ? 18.531 6.575 -14.195 1.00 74.94 177 ILE A C 1
ATOM 1419 O O . ILE A 1 177 ? 18.991 5.655 -14.847 1.00 74.94 177 ILE A O 1
ATOM 1423 N N . LEU A 1 178 ? 17.630 6.388 -13.224 1.00 75.50 178 LEU A N 1
ATOM 1424 C CA . LEU A 1 178 ? 17.150 5.062 -12.812 1.00 75.50 178 LEU A CA 1
ATOM 1425 C C . LEU A 1 178 ? 16.438 4.306 -13.945 1.00 75.50 178 LEU A C 1
ATOM 1427 O O . LEU A 1 178 ? 16.465 3.080 -13.972 1.00 75.50 178 LEU A O 1
ATOM 1431 N N . TYR A 1 179 ? 15.772 5.029 -14.848 1.00 69.81 179 TYR A N 1
ATOM 1432 C CA . TYR A 1 179 ? 15.134 4.441 -16.025 1.00 69.81 179 TYR A CA 1
ATOM 1433 C C . TYR A 1 179 ? 16.139 4.015 -17.113 1.00 69.81 179 TYR A C 1
ATOM 1435 O O . TYR A 1 179 ? 15.850 3.077 -17.855 1.00 69.81 179 TYR A O 1
ATOM 1443 N N . ARG A 1 180 ? 17.264 4.729 -17.253 1.00 69.38 180 ARG A N 1
ATOM 1444 C CA . ARG A 1 180 ? 18.267 4.499 -18.308 1.00 69.38 180 ARG A CA 1
ATOM 1445 C C . ARG A 1 180 ? 19.162 3.305 -18.007 1.00 69.38 180 ARG A C 1
ATOM 1447 O O . ARG A 1 180 ? 19.484 2.606 -18.991 1.00 69.38 180 ARG A O 1
#

Organism: NCBI:txid392030

pLDDT: mean 88.74, std 11.25, range [34.75, 98.38]

Foldseek 3Di:
DDDDDDDPLVNVLVVLVVQLVVLLVCQVDPCSLVSLLVSLLVLLPPVRDLVSSQVNLLCCLPPRLVSHPLVSSLSSLVSSLVSCVVVCLSRLVSLQSSLCSNLVSCVVVLVLVVSLVSLVPRPQVDPVDHDQLVVSLVSLLSSLVSCVSVVNNVRSVVSLVVSVVSLVVDPDVVSVVSSD

Mean predicted aligned error: 5.99 Å

InterPro domains:
  IPR011990 Tetratricopeptide-like helical domain superfamily [G3DSA:1.25.40.10] (26-180)
  IPR040134 26S Proteasome non-ATPase regulatory subunit 12/COP9 signalosome complex subunit 4 [PTHR10855] (13-179)
  IPR054559 PSMD12/CSN4-like, N-terminal [PF22241] (15-179)

Secondary structure (DSSP, 8-state):
----S---HHHHHHHHHHHHHHHTTSTTSTHHHHHHHHHHHHHHSTTS-HHHHHHHHHHIIIIIGGGS-HHHHHHHHHHHHHHHHTTGGGGHHHHHHHHHHHHHHHHHTT-HHHHHHHHHTS-TT-SSSPPPHHHHHHHHHHHHHHHHHTT-HHHHHHHHHHHTTTTTT---HHHHHHH-

Solvent-accessible surface area (backbone atoms only — not comparable to full-atom values): 10057 Å² total; per-residue (Å²): 144,86,90,81,77,85,67,50,64,64,59,48,50,52,52,52,49,54,51,51,57,59,49,60,74,50,62,84,45,85,63,36,62,60,50,51,52,53,48,48,55,56,47,67,33,84,88,46,58,65,71,49,30,52,52,51,55,46,46,45,57,70,73,46,36,76,74,45,54,73,68,59,28,46,54,55,43,54,51,48,51,62,67,41,54,89,47,36,85,84,36,46,71,53,50,35,50,47,22,51,55,46,20,54,52,27,48,76,67,70,36,25,61,61,18,26,55,38,47,71,70,33,66,70,81,38,86,90,60,78,65,55,50,55,59,49,32,53,50,26,50,50,37,17,50,25,23,47,78,55,76,32,57,71,63,13,50,59,27,46,60,56,24,63,75,33,57,84,71,40,87,52,65,66,62,54,56,74,72,105